Protein AF-A0A2V8ZT39-F1 (afdb_monomer_lite)

Foldseek 3Di:
DDPPDDPDDPVVVVVVLVVVLVCLVVDDLVVLLVCLVVCVVPDDLVSCQVSLVCQQVVLPADDPDPSNQVSLVSNCVVPVPVSQVVQVVQLLDLDRRRFLNSLLSAAAEADDSCAVSLVVLLPDVVCVVDLRSLLNSLSCLLRYHHPVCLVSLVVSLCVQLVDPDASLLSNLSSLNSCVVNVPVCSLVSLLCLLAVDQALRNLSNLVNNVVRPDDPVCQVSLLVSCPHPRLSSVLSSLQSCLEDNAQVSLVSLVVSLVVLLVVCVVPLVLLAPDPQDPPRDPDVSNSSNSSLLSSLLSNPRGPHYHDDPVVLVVQLVSDSYPSSNCSSVVVDHDHD

pLDDT: mean 87.96, std 11.86, range [36.34, 98.38]

Secondary structure (DSSP, 8-state):
----PPPPPHHHHHHHHHHHHHTGGGS-HHHHHHHHHHHTTTS-HHHHHHHHHHHHHHS-S---SHHHHHHHHHHHHH-HHHHHHHHHHHHTSTT----HHHHTTSPP---GGGHHHHHHHHH-HHHHH-HHHHHHHHHHHHHH--GGGHHHHHHHHHHHHTSSS--HHHHHHHHHHHHHTT-TTHHHHHHHHHHT--STHHHHHHHHHHHHH--GGGHHHHHHHTT-S-HHHHHHHHHHHHHH--GGGTHHHHHHHHHHHHHHGGGHHHHHT-----S----HHHHHHHHHHHHHHHHHS-SS----HHHHHHHHHH-SSHHHHHHHTTS-----

Structure (mmCIF, N/CA/C/O backbone):
data_AF-A0A2V8ZT39-F1
#
_entry.id   AF-A0A2V8ZT39-F1
#
loop_
_atom_site.group_PDB
_atom_site.id
_atom_site.type_symbol
_atom_site.label_atom_id
_atom_site.label_alt_id
_atom_site.label_comp_id
_atom_site.label_asym_id
_atom_site.label_entity_id
_atom_site.label_seq_id
_atom_site.pdbx_PDB_ins_code
_atom_site.Cartn_x
_atom_site.Cartn_y
_atom_site.Cartn_z
_atom_site.occupancy
_atom_site.B_iso_or_equiv
_atom_site.auth_seq_id
_atom_site.auth_comp_id
_atom_site.auth_asym_id
_atom_site.auth_atom_id
_atom_site.pdbx_PDB_model_num
ATOM 1 N N . MET A 1 1 ? 9.594 -45.682 26.780 1.00 36.34 1 MET A N 1
ATOM 2 C CA . MET A 1 1 ? 8.335 -45.506 27.533 1.00 36.34 1 MET A CA 1
ATOM 3 C C . MET A 1 1 ? 7.627 -44.279 26.985 1.00 36.34 1 MET A C 1
ATOM 5 O O . MET A 1 1 ? 8.158 -43.186 27.101 1.00 36.34 1 MET A O 1
ATOM 9 N N . SER A 1 2 ? 6.501 -44.470 26.296 1.00 37.72 2 SER A N 1
ATOM 10 C CA . SER A 1 2 ? 5.670 -43.375 25.785 1.00 37.72 2 SER A CA 1
ATOM 11 C C . SER A 1 2 ? 4.687 -42.994 26.889 1.00 37.72 2 SER A C 1
ATOM 13 O O . SER A 1 2 ? 3.802 -43.783 27.224 1.00 37.72 2 SER A O 1
ATOM 15 N N . TYR A 1 3 ? 4.877 -41.829 27.508 1.00 36.84 3 TYR A N 1
ATOM 16 C CA . TYR A 1 3 ? 3.891 -41.275 28.428 1.00 36.84 3 TYR A CA 1
ATOM 17 C C . TYR A 1 3 ? 2.679 -40.834 27.603 1.00 36.84 3 TYR A C 1
ATOM 19 O O . TYR A 1 3 ? 2.649 -39.732 27.065 1.00 36.84 3 TYR A O 1
ATOM 27 N N . ARG A 1 4 ? 1.674 -41.710 27.478 1.00 42.22 4 ARG A N 1
ATOM 28 C CA . ARG A 1 4 ? 0.331 -41.287 27.072 1.00 42.22 4 ARG A CA 1
ATOM 29 C C . ARG A 1 4 ? -0.255 -40.485 28.226 1.00 42.22 4 ARG A C 1
ATOM 31 O O . ARG A 1 4 ? -0.759 -41.060 29.190 1.00 42.22 4 ARG A O 1
ATOM 38 N N . THR A 1 5 ? -0.169 -39.165 28.141 1.00 49.69 5 THR A N 1
ATOM 39 C CA . THR A 1 5 ? -0.989 -38.277 28.960 1.00 49.69 5 THR A CA 1
ATOM 40 C C . THR A 1 5 ? -2.452 -38.606 28.670 1.00 49.69 5 THR A C 1
ATOM 42 O O . THR A 1 5 ? -2.909 -38.534 27.529 1.00 49.69 5 THR A O 1
ATOM 45 N N . LYS A 1 6 ? -3.189 -39.060 29.692 1.00 58.56 6 LYS A N 1
ATOM 46 C CA . LYS A 1 6 ? -4.645 -39.190 29.581 1.00 58.56 6 LYS A CA 1
ATOM 47 C C . LYS A 1 6 ? -5.208 -37.801 29.255 1.00 58.56 6 LYS A C 1
ATOM 49 O O . LYS A 1 6 ? -4.797 -36.846 29.917 1.00 58.56 6 LYS A O 1
ATOM 54 N N . PRO A 1 7 ? -6.118 -37.669 28.275 1.00 62.72 7 PRO A N 1
ATOM 55 C CA . PRO A 1 7 ? -6.803 -36.406 28.055 1.00 62.72 7 PRO A CA 1
ATOM 56 C C . PRO A 1 7 ? -7.529 -36.015 29.347 1.00 62.72 7 PRO A C 1
ATOM 58 O O . PRO A 1 7 ? -8.202 -36.845 29.963 1.00 62.72 7 PRO A O 1
ATOM 61 N N . LEU A 1 8 ? -7.317 -34.774 29.786 1.00 71.94 8 LEU A N 1
ATOM 62 C CA . LEU A 1 8 ? -7.993 -34.204 30.948 1.00 71.94 8 LEU A CA 1
ATOM 63 C C . LEU A 1 8 ? -9.508 -34.240 30.719 1.00 71.94 8 LEU A C 1
ATOM 65 O O . LEU A 1 8 ? -9.966 -34.080 29.584 1.00 71.94 8 LEU A O 1
ATOM 69 N N . SER A 1 9 ? -10.286 -34.449 31.783 1.00 78.19 9 SER A N 1
ATOM 70 C CA . SER A 1 9 ? -11.740 -34.353 31.661 1.00 78.19 9 SER A CA 1
ATOM 71 C C . SER A 1 9 ? -12.134 -32.925 31.246 1.00 78.19 9 SER A C 1
ATOM 73 O O . SER A 1 9 ? -11.443 -31.969 31.620 1.00 78.19 9 SER A O 1
ATOM 75 N N . PRO A 1 10 ? -13.227 -32.754 30.478 1.00 74.62 10 PRO A N 1
ATOM 76 C CA . PRO A 1 10 ? -13.692 -31.436 30.045 1.00 74.62 10 PRO A CA 1
ATOM 77 C C . PRO A 1 10 ? -13.867 -30.441 31.200 1.00 74.62 10 PRO A C 1
ATOM 79 O O . PRO A 1 10 ? -13.503 -29.276 31.056 1.00 74.62 10 PRO A O 1
ATOM 82 N N . ASP A 1 11 ? -14.333 -30.917 32.357 1.00 75.31 11 ASP A N 1
ATOM 83 C CA . ASP A 1 11 ? -14.558 -30.093 33.549 1.00 75.31 11 ASP A CA 1
ATOM 84 C C . ASP A 1 11 ? -13.244 -29.556 34.132 1.00 75.31 11 ASP A C 1
ATOM 86 O O . ASP A 1 11 ? -13.127 -28.359 34.385 1.00 75.31 11 ASP A O 1
ATOM 90 N N . ILE A 1 12 ? -12.212 -30.405 34.241 1.00 74.38 12 ILE A N 1
ATOM 91 C CA . ILE A 1 12 ? -10.881 -29.997 34.721 1.00 74.38 12 ILE A CA 1
ATOM 92 C C . ILE A 1 12 ? -10.230 -29.026 33.729 1.00 74.38 12 ILE A C 1
ATOM 94 O O . ILE A 1 12 ? -9.603 -28.048 34.128 1.00 74.38 12 ILE A O 1
ATOM 98 N N . LEU A 1 13 ? -10.392 -29.260 32.423 1.00 70.38 13 LEU A N 1
ATOM 99 C CA . LEU A 1 13 ? -9.927 -28.331 31.389 1.00 70.38 13 LEU A CA 1
ATOM 100 C C . LEU A 1 13 ? -10.618 -26.968 31.489 1.00 70.38 13 LEU A C 1
ATOM 102 O O . LEU A 1 13 ? -9.965 -25.940 31.319 1.00 70.38 13 LEU A O 1
ATOM 106 N N . SER A 1 14 ? -11.922 -26.953 31.761 1.00 72.19 14 SER A N 1
ATOM 107 C CA . SER A 1 14 ? -12.692 -25.722 31.936 1.00 72.19 14 SER A CA 1
ATOM 108 C C . SER A 1 14 ? -12.261 -24.958 33.192 1.00 72.19 14 SER A C 1
ATOM 110 O O . SER A 1 14 ? -12.054 -23.748 33.133 1.00 72.19 14 SER A O 1
ATOM 112 N N . GLU A 1 15 ? -12.057 -25.659 34.306 1.00 74.12 15 GLU A N 1
ATOM 113 C CA . GLU A 1 15 ? -11.595 -25.072 35.566 1.00 74.12 15 GLU A CA 1
ATOM 114 C C . GLU A 1 15 ? -10.172 -24.507 35.447 1.00 74.12 15 GLU A C 1
ATOM 116 O O . GLU A 1 15 ? -9.915 -23.366 35.830 1.00 74.12 15 GLU A O 1
ATOM 121 N N . LEU A 1 16 ? -9.250 -25.253 34.827 1.00 71.38 16 LEU A N 1
ATOM 122 C CA . LEU A 1 16 ? -7.888 -24.778 34.566 1.00 71.38 16 LEU A CA 1
ATOM 123 C C . LEU A 1 16 ? -7.879 -23.543 33.660 1.00 71.38 16 LEU A C 1
ATOM 125 O O . LEU A 1 16 ? -7.136 -22.603 33.930 1.00 71.38 16 LEU A O 1
ATOM 129 N N . ARG A 1 17 ? -8.720 -23.507 32.617 1.00 71.25 17 ARG A N 1
ATOM 130 C CA . ARG A 1 17 ? -8.878 -22.318 31.764 1.00 71.25 17 ARG A CA 1
ATOM 131 C C . ARG A 1 17 ? -9.339 -21.112 32.576 1.00 71.25 17 ARG A C 1
ATOM 133 O O . ARG A 1 17 ? -8.760 -20.042 32.433 1.00 71.25 17 ARG A O 1
ATOM 140 N N . PHE A 1 18 ? -10.327 -21.289 33.449 1.00 73.12 18 PHE A N 1
ATOM 141 C CA . PHE A 1 18 ? -10.827 -20.209 34.299 1.00 73.12 18 PHE A CA 1
ATOM 142 C C . PHE A 1 18 ? -9.759 -19.707 35.281 1.00 73.12 18 PHE A C 1
ATOM 144 O O . PHE A 1 18 ? -9.563 -18.503 35.408 1.00 73.12 18 PHE A O 1
ATOM 151 N N . ASN A 1 19 ? -9.006 -20.616 35.904 1.00 71.25 19 ASN A N 1
ATOM 152 C CA . ASN A 1 19 ? -7.923 -20.266 36.827 1.00 71.25 19 ASN A CA 1
ATOM 153 C C . ASN A 1 19 ? -6.774 -19.521 36.129 1.00 71.25 19 ASN A C 1
ATOM 155 O O . ASN A 1 19 ? -6.229 -18.570 36.686 1.00 71.25 19 ASN A O 1
ATOM 159 N N . VAL A 1 20 ? -6.432 -19.909 34.896 1.00 71.81 20 VAL A N 1
ATOM 160 C CA . VAL A 1 20 ? -5.426 -19.206 34.083 1.00 71.81 20 VAL A CA 1
ATOM 161 C C . VAL A 1 20 ? -5.908 -17.803 33.701 1.00 71.81 20 VAL A C 1
ATOM 163 O O . VAL A 1 20 ? -5.150 -16.848 33.844 1.00 71.81 20 VAL A O 1
ATOM 166 N N . LEU A 1 21 ? -7.170 -17.657 33.284 1.00 71.94 21 LEU A N 1
ATOM 167 C CA . LEU A 1 21 ? -7.764 -16.348 32.981 1.00 71.94 21 LEU A CA 1
ATOM 168 C C . LEU A 1 21 ? -7.860 -15.457 34.231 1.00 71.94 21 LEU A C 1
ATOM 170 O O . LEU A 1 21 ? -7.653 -14.252 34.144 1.00 71.94 21 LEU A O 1
ATOM 174 N N . ALA A 1 22 ? -8.119 -16.034 35.407 1.00 72.81 22 ALA A N 1
ATOM 175 C CA . ALA A 1 22 ? -8.182 -15.297 36.669 1.00 72.81 22 ALA A CA 1
ATOM 176 C C . ALA A 1 22 ? -6.811 -14.774 37.138 1.00 72.81 22 ALA A C 1
ATOM 178 O O . ALA A 1 22 ? -6.743 -13.750 37.820 1.00 72.81 22 ALA A O 1
ATOM 179 N N . ALA A 1 23 ? -5.717 -15.445 36.764 1.00 76.19 23 ALA A N 1
ATOM 180 C CA . ALA A 1 23 ? -4.353 -15.019 37.079 1.00 76.19 23 ALA A CA 1
ATOM 181 C C . ALA A 1 23 ? -3.809 -13.949 36.112 1.00 76.19 23 ALA A C 1
ATOM 183 O O . ALA A 1 23 ? -2.754 -13.369 36.359 1.00 76.19 23 ALA A O 1
ATOM 184 N N . GLU A 1 24 ? -4.524 -13.663 35.023 1.00 74.88 24 GLU A N 1
ATOM 185 C CA . GLU A 1 24 ? -4.051 -12.816 33.928 1.00 74.88 24 GLU A CA 1
ATOM 186 C C . GLU A 1 24 ? -3.761 -11.369 34.351 1.00 74.88 24 GLU A C 1
ATOM 188 O O . GLU A 1 24 ? -2.740 -10.808 33.961 1.00 74.88 24 GLU A O 1
ATOM 193 N N . ASN A 1 25 ? -4.570 -10.809 35.253 1.00 71.88 25 ASN A N 1
ATOM 194 C CA . ASN A 1 25 ? -4.371 -9.460 35.797 1.00 71.88 25 ASN A CA 1
ATOM 195 C C . ASN A 1 25 ? -3.071 -9.301 36.614 1.00 71.88 25 ASN A C 1
ATOM 197 O O . ASN A 1 25 ? -2.713 -8.186 36.986 1.00 71.88 25 ASN A O 1
ATOM 201 N N . GLN A 1 26 ? -2.378 -10.400 36.934 1.00 80.12 26 GLN A N 1
ATOM 202 C CA . GLN A 1 26 ? -1.084 -10.383 37.627 1.00 80.12 26 GLN A CA 1
ATOM 203 C C . GLN A 1 26 ? 0.104 -10.320 36.652 1.00 80.12 26 GLN A C 1
ATOM 205 O O . GLN A 1 26 ? 1.246 -10.161 37.084 1.00 80.12 26 GLN A O 1
ATOM 210 N N . LEU A 1 27 ? -0.149 -10.467 35.349 1.00 82.62 27 LEU A N 1
ATOM 211 C CA . LEU A 1 27 ? 0.863 -10.474 34.299 1.00 82.62 27 LEU A CA 1
ATOM 212 C C . LEU A 1 27 ? 1.133 -9.056 33.771 1.00 82.62 27 LEU A C 1
ATOM 214 O O . LEU A 1 27 ? 0.262 -8.186 33.770 1.00 82.62 27 LEU A O 1
ATOM 218 N N . THR A 1 28 ? 2.345 -8.824 33.263 1.00 84.50 28 THR A N 1
ATOM 219 C CA . THR A 1 28 ? 2.669 -7.579 32.545 1.00 84.50 28 THR A CA 1
ATOM 220 C C . THR A 1 28 ? 1.953 -7.520 31.193 1.00 84.50 28 THR A C 1
ATOM 222 O O . THR A 1 28 ? 1.592 -8.555 30.642 1.00 84.50 28 THR A O 1
ATOM 225 N N . HIS A 1 29 ? 1.794 -6.329 30.600 1.00 84.00 29 HIS A N 1
ATOM 226 C CA . HIS A 1 29 ? 1.145 -6.165 29.282 1.00 84.00 29 HIS A CA 1
ATOM 227 C C . HIS A 1 29 ? 1.729 -7.103 28.206 1.00 84.00 29 HIS A C 1
ATOM 229 O O . HIS A 1 29 ? 0.985 -7.846 27.570 1.00 84.00 29 HIS A O 1
ATOM 235 N N . ALA A 1 30 ? 3.059 -7.182 28.099 1.00 83.12 30 ALA A N 1
ATOM 236 C CA . ALA A 1 30 ? 3.730 -8.087 27.164 1.00 83.12 30 ALA A CA 1
ATOM 237 C C . ALA A 1 30 ? 3.453 -9.576 27.460 1.00 83.12 30 ALA A C 1
ATOM 239 O O . ALA A 1 30 ? 3.254 -10.370 26.543 1.00 83.12 30 ALA A O 1
ATOM 240 N N . GLN A 1 31 ? 3.404 -9.972 28.737 1.00 85.94 31 GLN A N 1
ATOM 241 C CA . GLN A 1 31 ? 3.091 -11.352 29.132 1.00 85.94 31 GLN A CA 1
ATOM 242 C C . GLN A 1 31 ? 1.631 -11.714 28.848 1.00 85.94 31 GLN A C 1
ATOM 244 O O . GLN A 1 31 ? 1.358 -12.818 28.379 1.00 85.94 31 GLN A O 1
ATOM 249 N N . ARG A 1 32 ? 0.707 -10.781 29.094 1.00 87.81 32 ARG A N 1
ATOM 250 C CA . ARG A 1 32 ? -0.718 -10.901 28.763 1.00 87.81 32 ARG A CA 1
ATOM 251 C C . ARG A 1 32 ? -0.909 -11.063 27.250 1.00 87.81 32 ARG A C 1
ATOM 253 O O . ARG A 1 32 ? -1.595 -11.987 26.818 1.00 87.81 32 ARG A O 1
ATOM 260 N N . LEU A 1 33 ? -0.236 -10.244 26.434 1.00 87.44 33 LEU A N 1
ATOM 261 C CA . LEU A 1 33 ? -0.272 -10.359 24.971 1.00 87.44 33 LEU A CA 1
ATOM 262 C C . LEU A 1 33 ? 0.293 -11.701 24.488 1.00 87.44 33 LEU A C 1
ATOM 264 O O . LEU A 1 33 ? -0.361 -12.401 23.717 1.00 87.44 33 LEU A O 1
ATOM 268 N N . GLN A 1 34 ? 1.463 -12.105 24.991 1.00 86.75 34 GLN A N 1
ATOM 269 C CA . GLN A 1 34 ? 2.059 -13.400 24.660 1.00 86.75 34 GLN A CA 1
ATOM 270 C C . GLN A 1 34 ? 1.130 -14.562 25.041 1.00 86.75 34 GLN A C 1
ATOM 272 O O . GLN A 1 34 ? 0.971 -15.509 24.269 1.00 86.75 34 GLN A O 1
ATOM 277 N N . PHE A 1 35 ? 0.491 -14.487 26.214 1.00 88.56 35 PHE A N 1
ATOM 278 C CA . PHE A 1 35 ? -0.508 -15.461 26.641 1.00 88.56 35 PHE A CA 1
ATOM 279 C C . PHE A 1 35 ? -1.658 -15.550 25.638 1.00 88.56 35 PHE A C 1
ATOM 281 O O . PHE A 1 35 ? -1.961 -16.650 25.185 1.00 88.56 35 PHE A O 1
ATOM 288 N N . VAL A 1 36 ? -2.257 -14.421 25.245 1.00 89.56 36 VAL A N 1
ATOM 289 C CA . VAL A 1 36 ? -3.363 -14.397 24.277 1.00 89.56 36 VAL A CA 1
ATOM 290 C C . VAL A 1 36 ? -2.950 -15.006 22.939 1.00 89.56 36 VAL A C 1
ATOM 292 O O . VAL A 1 36 ? -3.671 -15.863 22.429 1.00 89.56 36 VAL A O 1
ATOM 295 N N . VAL A 1 37 ? -1.797 -14.610 22.387 1.00 88.38 37 VAL A N 1
ATOM 296 C CA . VAL A 1 37 ? -1.299 -15.110 21.092 1.00 88.38 37 VAL A CA 1
ATOM 297 C C . VAL A 1 37 ? -1.152 -16.634 21.111 1.00 88.38 37 VAL A C 1
ATOM 299 O O . VAL A 1 37 ? -1.574 -17.311 20.173 1.00 88.38 37 VAL A O 1
ATOM 302 N N . MET A 1 38 ? -0.613 -17.196 22.196 1.00 87.25 38 MET A N 1
ATOM 303 C CA . MET A 1 38 ? -0.480 -18.649 22.345 1.00 87.25 38 MET A CA 1
ATOM 304 C C . MET A 1 38 ? -1.830 -19.331 22.617 1.00 87.25 38 MET A C 1
ATOM 306 O O . MET A 1 38 ? -2.145 -20.362 22.020 1.00 87.25 38 MET A O 1
ATOM 310 N N . ALA A 1 39 ?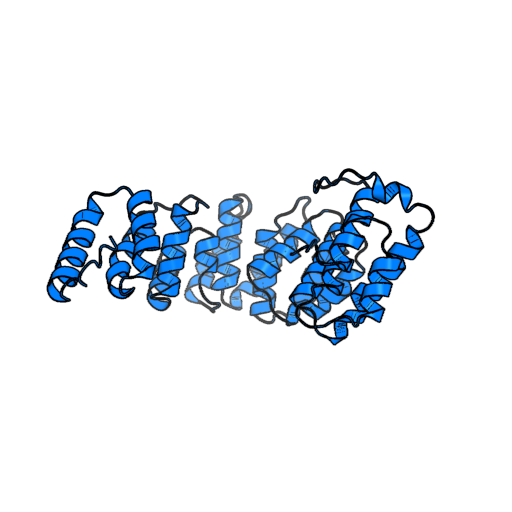 -2.649 -18.765 23.504 1.00 88.00 39 ALA A N 1
ATOM 311 C CA . ALA A 1 39 ? -3.922 -19.343 23.923 1.00 88.00 39 ALA A CA 1
ATOM 312 C C . ALA A 1 39 ? -4.939 -19.399 22.777 1.00 88.00 39 ALA A C 1
ATOM 314 O O . ALA A 1 39 ? -5.719 -20.350 22.711 1.00 88.00 39 ALA A O 1
ATOM 315 N N . ARG A 1 40 ? -4.895 -18.447 21.836 1.00 88.56 40 ARG A N 1
ATOM 316 C CA . ARG A 1 40 ? -5.777 -18.405 20.656 1.00 88.56 40 ARG A CA 1
ATOM 317 C C . ARG A 1 40 ? -5.732 -19.684 19.817 1.00 88.56 40 ARG A C 1
ATOM 319 O O . ARG A 1 40 ? -6.735 -20.059 19.229 1.00 88.56 40 ARG A O 1
ATOM 326 N N . GLN A 1 41 ? -4.610 -20.406 19.818 1.00 87.06 41 GLN A N 1
ATOM 327 C CA . GLN A 1 41 ? -4.474 -21.669 19.080 1.00 87.06 41 GLN A CA 1
ATOM 328 C C . GLN A 1 41 ? -5.305 -22.821 19.672 1.00 87.06 41 GLN A C 1
ATOM 330 O O . GLN A 1 41 ? -5.535 -23.825 19.002 1.00 87.06 41 GLN A O 1
ATOM 335 N N . THR A 1 42 ? -5.717 -22.725 20.941 1.00 85.00 42 THR A N 1
ATOM 336 C CA . THR A 1 42 ? -6.306 -23.854 21.691 1.00 85.00 42 THR A CA 1
ATOM 337 C C . THR A 1 42 ? -7.528 -23.488 22.538 1.00 85.00 42 THR A C 1
ATOM 339 O O . THR A 1 42 ? -8.195 -24.375 23.088 1.00 85.00 42 THR A O 1
ATOM 342 N N . MET A 1 43 ? -7.841 -22.197 22.665 1.00 84.75 43 MET A N 1
ATOM 343 C CA . MET A 1 43 ? -8.970 -21.680 23.431 1.00 84.75 43 MET A CA 1
ATOM 344 C C . MET A 1 43 ? -9.999 -21.001 22.520 1.00 84.75 43 MET A C 1
ATOM 346 O O . MET A 1 43 ? -9.621 -20.359 21.542 1.00 84.75 43 MET A O 1
ATOM 350 N N . PRO A 1 44 ? -11.303 -21.081 22.852 1.00 88.06 44 PRO A N 1
ATOM 351 C CA . PRO A 1 44 ? -12.326 -20.305 22.160 1.00 88.06 44 PRO A CA 1
ATOM 352 C C . PRO A 1 44 ? -12.020 -18.804 22.211 1.00 88.06 44 PRO A C 1
ATOM 354 O O . PRO A 1 44 ? -11.855 -18.242 23.295 1.00 88.06 44 PRO A O 1
ATOM 357 N N . HIS A 1 45 ? -12.015 -18.141 21.053 1.00 89.62 45 HIS A N 1
ATOM 358 C CA . HIS A 1 45 ? -11.652 -16.723 20.938 1.00 89.62 45 HIS A CA 1
ATOM 359 C C . HIS A 1 45 ? -12.543 -15.814 21.802 1.00 89.62 45 HIS A C 1
ATOM 361 O O . HIS A 1 45 ? -12.068 -14.856 22.405 1.00 89.62 45 HIS A O 1
ATOM 367 N N . GLN A 1 46 ? -13.823 -16.171 21.965 1.00 88.38 46 GLN A N 1
ATOM 368 C CA . GLN A 1 46 ? -14.772 -15.437 22.811 1.00 88.38 46 GLN A CA 1
ATOM 369 C C . GLN A 1 46 ? -14.326 -15.315 24.277 1.00 88.38 46 GLN A C 1
ATOM 371 O O . GLN A 1 46 ? -14.637 -14.315 24.918 1.00 88.38 46 GLN A O 1
ATOM 376 N N . LEU A 1 47 ? -13.580 -16.296 24.801 1.00 87.94 47 LEU A N 1
ATOM 377 C CA . LEU A 1 47 ? -13.049 -16.245 26.168 1.00 87.94 47 LEU A CA 1
ATOM 378 C C . LEU A 1 47 ? -11.850 -15.298 26.293 1.00 87.94 47 LEU A C 1
ATOM 380 O O . LEU A 1 47 ? -11.587 -14.786 27.377 1.00 87.94 47 LEU A O 1
ATOM 384 N N . LEU A 1 48 ? -11.134 -15.056 25.193 1.00 90.94 48 LEU A N 1
ATOM 385 C CA . LEU A 1 48 ? -9.956 -14.188 25.145 1.00 90.94 48 LEU A CA 1
ATOM 386 C C . LEU A 1 48 ? -10.320 -12.732 24.823 1.00 90.94 48 LEU A C 1
ATOM 388 O O . LEU A 1 48 ? -9.568 -11.824 25.170 1.00 90.94 48 LEU A O 1
ATOM 392 N N . LEU A 1 49 ? -11.486 -12.490 24.213 1.00 91.38 49 LEU A N 1
ATOM 393 C CA . LEU A 1 49 ? -11.953 -11.155 23.825 1.00 91.38 49 LEU A CA 1
ATOM 394 C C . LEU A 1 49 ? -11.895 -10.097 24.946 1.00 91.38 49 LEU A C 1
ATOM 396 O O . LEU A 1 49 ? -11.451 -8.985 24.660 1.00 91.38 49 LEU A O 1
ATOM 400 N N . PRO A 1 50 ? -12.309 -10.368 26.201 1.00 90.75 50 PRO A N 1
ATOM 401 C CA . PRO A 1 50 ? -12.215 -9.372 27.270 1.00 90.75 50 PRO A CA 1
ATOM 402 C C . PRO A 1 50 ? -10.771 -8.936 27.552 1.00 90.75 50 PRO A C 1
ATOM 404 O O . PRO A 1 50 ? -10.511 -7.747 27.726 1.00 90.75 50 PRO A O 1
ATOM 407 N N . ILE A 1 51 ? -9.832 -9.886 27.525 1.00 90.06 51 ILE A N 1
ATOM 408 C CA . ILE A 1 51 ? -8.403 -9.619 27.709 1.00 90.06 51 ILE A CA 1
ATOM 409 C C . ILE A 1 51 ? -7.861 -8.808 26.534 1.00 90.06 51 ILE A C 1
ATOM 411 O O . ILE A 1 51 ? -7.206 -7.791 26.738 1.00 90.06 51 ILE A O 1
ATOM 415 N N . ILE A 1 52 ? -8.180 -9.217 25.303 1.00 91.50 52 ILE A N 1
ATOM 416 C CA . ILE A 1 52 ? -7.767 -8.516 24.080 1.00 91.50 52 ILE A CA 1
ATOM 417 C C . ILE A 1 52 ? -8.214 -7.046 24.118 1.00 91.50 52 ILE A C 1
ATOM 419 O O . ILE A 1 52 ? -7.418 -6.145 23.854 1.00 91.50 52 ILE A O 1
ATOM 423 N N . ARG A 1 53 ? -9.469 -6.786 24.509 1.00 90.81 53 ARG A N 1
ATOM 424 C CA . ARG A 1 53 ? -10.011 -5.423 24.646 1.00 90.81 53 ARG A CA 1
ATOM 425 C C . ARG A 1 53 ? -9.296 -4.617 25.725 1.00 90.81 53 ARG A C 1
ATOM 427 O O . ARG A 1 53 ? -9.009 -3.442 25.504 1.00 90.81 53 ARG A O 1
ATOM 434 N N . SER A 1 54 ? -9.004 -5.240 26.869 1.00 88.06 54 SER A N 1
ATOM 435 C CA . SER A 1 54 ? -8.207 -4.617 27.933 1.00 88.06 54 SER A CA 1
ATOM 436 C C . SER A 1 54 ? -6.832 -4.236 27.399 1.00 88.06 54 SER A C 1
ATOM 438 O O . SER A 1 54 ? -6.453 -3.082 27.509 1.00 88.06 54 SER A O 1
ATOM 440 N N . LEU A 1 55 ? -6.131 -5.148 26.722 1.00 88.00 55 LEU A N 1
ATOM 441 C CA . LEU A 1 55 ? -4.803 -4.891 26.162 1.00 88.00 55 LEU A CA 1
ATOM 442 C C . LEU A 1 55 ? -4.783 -3.743 25.151 1.00 88.00 55 LEU A C 1
ATOM 444 O O . LEU A 1 55 ? -3.846 -2.947 25.178 1.00 88.00 55 LEU A O 1
ATOM 448 N N . ALA A 1 56 ? -5.813 -3.645 24.307 1.00 86.38 56 ALA A N 1
ATOM 449 C CA . ALA A 1 56 ? -5.986 -2.565 23.333 1.00 86.38 56 ALA A CA 1
ATOM 450 C C . ALA A 1 56 ? -6.331 -1.207 23.979 1.00 86.38 56 ALA A C 1
ATOM 452 O O . ALA A 1 56 ? -6.036 -0.150 23.420 1.00 86.38 56 ALA A O 1
ATOM 453 N N . SER A 1 57 ? -6.962 -1.226 25.155 1.00 79.44 57 SER A N 1
ATOM 454 C CA . SER A 1 57 ? -7.327 -0.018 25.909 1.00 79.44 57 SER A CA 1
ATOM 455 C C . SER A 1 57 ? -6.199 0.442 26.845 1.00 79.44 57 SER A C 1
ATOM 457 O O . SER A 1 57 ? -6.000 1.641 27.026 1.00 79.44 57 SER A O 1
ATOM 459 N N . ASP A 1 58 ? -5.448 -0.510 27.407 1.00 72.00 58 ASP A N 1
ATOM 460 C CA . ASP A 1 58 ? -4.327 -0.312 28.336 1.00 72.00 58 ASP A CA 1
ATOM 461 C C . ASP A 1 58 ? -3.045 0.109 27.613 1.00 72.00 58 ASP A C 1
ATOM 463 O O . ASP A 1 58 ? -2.155 0.708 28.222 1.00 72.00 58 ASP A O 1
ATOM 467 N N . SER A 1 59 ? -2.936 -0.187 26.312 1.00 61.06 59 SER A N 1
ATOM 468 C CA . SER A 1 59 ? -1.895 0.353 25.445 1.00 61.06 59 SER A CA 1
ATOM 469 C C . SER A 1 59 ? -2.118 1.856 25.284 1.00 61.06 59 SER A C 1
ATOM 471 O O . SER A 1 59 ? -2.647 2.315 24.273 1.00 61.06 59 SER A O 1
ATOM 473 N N . GLY A 1 60 ? -1.748 2.626 26.312 1.00 53.41 60 GLY A N 1
ATOM 474 C CA . GLY A 1 60 ? -1.711 4.080 26.293 1.00 53.41 60 GLY A CA 1
ATOM 475 C C . GLY A 1 60 ? -1.037 4.540 25.003 1.00 53.41 60 GLY A C 1
ATOM 476 O O . GLY A 1 60 ? 0.167 4.398 24.812 1.00 53.41 60 GLY A O 1
ATOM 477 N N . THR A 1 61 ? -1.855 5.019 24.078 1.00 51.06 61 THR A N 1
ATOM 478 C CA . THR A 1 61 ? -1.523 5.347 22.693 1.00 51.06 61 THR A CA 1
ATOM 479 C C . THR A 1 61 ? -0.284 6.243 22.576 1.00 51.06 61 THR A C 1
ATOM 481 O O . THR A 1 61 ? -0.345 7.402 22.998 1.00 51.06 61 THR A O 1
ATOM 484 N N . ALA A 1 62 ? 0.797 5.734 21.961 1.00 44.44 62 ALA A N 1
ATOM 485 C CA . ALA A 1 62 ? 1.828 6.534 21.269 1.00 44.44 62 ALA A CA 1
ATOM 486 C C . ALA A 1 62 ? 2.873 5.722 20.463 1.00 44.44 62 ALA A C 1
ATOM 488 O O . ALA A 1 62 ? 3.658 6.329 19.738 1.00 44.44 62 ALA A O 1
ATOM 489 N N . GLY A 1 63 ? 2.924 4.388 20.555 1.00 50.19 63 GLY A N 1
ATOM 490 C CA . GLY A 1 63 ? 3.922 3.587 19.832 1.00 50.19 63 GLY A CA 1
ATOM 491 C C . GLY A 1 63 ? 3.412 3.018 18.507 1.00 50.19 63 GLY A C 1
ATOM 492 O O . GLY A 1 63 ? 2.268 2.585 18.416 1.00 50.19 63 GLY A O 1
ATOM 493 N N . ALA A 1 64 ? 4.273 2.954 17.489 1.00 58.03 64 ALA A N 1
ATOM 494 C CA . ALA A 1 64 ? 4.131 2.027 16.357 1.00 58.03 64 ALA A CA 1
ATOM 495 C C . ALA A 1 64 ? 4.704 0.634 16.697 1.00 58.03 64 ALA A C 1
ATOM 497 O O . ALA A 1 64 ? 5.166 -0.086 15.817 1.00 58.03 64 ALA A O 1
ATOM 498 N N . SER A 1 65 ? 4.747 0.285 17.988 1.00 67.50 65 SER A N 1
ATOM 499 C CA . SER A 1 65 ? 5.265 -0.993 18.460 1.00 67.50 65 SER A CA 1
ATOM 500 C C . SER A 1 65 ? 4.225 -2.094 18.284 1.00 67.50 65 SER A C 1
ATOM 502 O O . SER A 1 65 ? 3.017 -1.850 18.325 1.00 67.50 65 SER A O 1
ATOM 504 N N . PHE A 1 66 ? 4.722 -3.320 18.131 1.00 69.25 66 PHE A N 1
ATOM 505 C CA . PHE A 1 66 ? 3.913 -4.535 18.076 1.00 69.25 66 PHE A CA 1
ATOM 506 C C . PHE A 1 66 ? 2.883 -4.593 19.217 1.00 69.25 66 PHE A C 1
ATOM 508 O O . PHE A 1 66 ? 1.700 -4.801 18.962 1.00 69.25 66 PHE A O 1
ATOM 515 N N . ASP A 1 67 ? 3.308 -4.266 20.441 1.00 70.12 67 ASP A N 1
ATOM 516 C CA . ASP A 1 67 ? 2.469 -4.294 21.647 1.00 70.12 67 ASP A CA 1
ATOM 517 C C . ASP A 1 67 ? 1.240 -3.371 21.577 1.00 70.12 67 ASP A C 1
ATOM 519 O O . ASP A 1 67 ? 0.241 -3.624 22.244 1.00 70.12 67 ASP A O 1
ATOM 523 N N . GLY A 1 68 ? 1.286 -2.304 20.771 1.00 76.81 68 GLY A N 1
ATOM 524 C CA . GLY A 1 68 ? 0.159 -1.384 20.593 1.00 76.81 68 GLY A CA 1
ATOM 525 C C . GLY A 1 68 ? -0.772 -1.735 19.429 1.00 76.81 68 GLY A C 1
ATOM 526 O O . GLY A 1 68 ? -1.918 -1.296 19.421 1.00 76.81 68 GLY A O 1
ATOM 527 N N . ILE A 1 69 ? -0.298 -2.499 18.440 1.00 85.31 69 ILE A N 1
ATOM 528 C CA . ILE A 1 69 ? -1.051 -2.809 17.211 1.00 85.31 69 ILE A CA 1
ATOM 529 C C . ILE A 1 69 ? -1.681 -4.200 17.292 1.00 85.31 69 ILE A C 1
ATOM 531 O O . ILE A 1 69 ? -2.841 -4.372 16.918 1.00 85.31 69 ILE A O 1
ATOM 535 N N . GLU A 1 70 ? -0.943 -5.187 17.802 1.00 90.25 70 GLU A N 1
ATOM 536 C CA . GLU A 1 70 ? -1.382 -6.583 17.816 1.00 90.25 70 GLU A CA 1
ATOM 537 C C . GLU A 1 70 ? -2.700 -6.791 18.584 1.00 90.25 70 GLU A C 1
ATOM 539 O O . GLU A 1 70 ? -3.587 -7.447 18.039 1.00 90.25 70 GLU A O 1
ATOM 544 N N . PRO A 1 71 ? -2.935 -6.186 19.770 1.00 91.38 71 PRO A N 1
ATOM 545 C CA . PRO A 1 71 ? -4.229 -6.316 20.442 1.00 91.38 71 PRO A CA 1
ATOM 546 C C . PRO A 1 71 ? -5.412 -5.848 19.582 1.00 91.38 71 PRO A C 1
ATOM 548 O O . PRO A 1 71 ? -6.452 -6.506 19.554 1.00 91.38 71 PRO A O 1
ATOM 551 N N . TYR A 1 72 ? -5.254 -4.747 18.839 1.00 92.19 72 TYR A N 1
ATOM 552 C CA . TYR A 1 72 ? -6.289 -4.259 17.925 1.00 92.19 72 TYR A CA 1
ATOM 553 C C . TYR A 1 72 ? -6.487 -5.186 16.733 1.00 92.19 72 TYR A C 1
ATOM 555 O O . TYR A 1 72 ? -7.626 -5.418 16.342 1.00 92.19 72 TYR A O 1
ATOM 563 N N . LYS A 1 73 ? -5.409 -5.750 16.181 1.00 92.06 73 LYS A N 1
ATOM 564 C CA . LYS A 1 73 ? -5.501 -6.727 15.094 1.00 92.06 73 LYS A CA 1
ATOM 565 C C . LYS A 1 73 ? -6.321 -7.946 15.523 1.00 92.06 73 LYS A C 1
ATOM 567 O O . LYS A 1 73 ? -7.295 -8.290 14.861 1.00 92.06 73 LYS A O 1
ATOM 572 N N . LEU A 1 74 ? -5.997 -8.524 16.682 1.00 92.69 74 LEU A N 1
ATOM 573 C CA . LEU A 1 74 ? -6.734 -9.658 17.244 1.00 92.69 74 LEU A CA 1
ATOM 574 C C . LEU A 1 74 ? -8.200 -9.295 17.540 1.00 92.69 74 LEU A C 1
ATOM 576 O O . LEU A 1 74 ? -9.102 -10.089 17.276 1.00 92.69 74 LEU A O 1
ATOM 580 N N . TRP A 1 75 ? -8.460 -8.086 18.054 1.00 93.69 75 TRP A N 1
ATOM 581 C CA . TRP A 1 75 ? -9.824 -7.617 18.303 1.00 93.69 75 TRP A CA 1
ATOM 582 C C . TRP A 1 75 ? -10.619 -7.477 17.002 1.00 93.69 75 TRP A C 1
ATOM 584 O O . TRP A 1 75 ? -11.721 -8.011 16.898 1.00 93.69 75 TRP A O 1
ATOM 594 N N . CYS A 1 76 ? -10.079 -6.779 16.007 1.00 92.81 76 CYS A N 1
ATOM 595 C CA . CYS A 1 76 ? -10.748 -6.546 14.733 1.00 92.81 76 CYS A CA 1
ATOM 596 C C . CYS A 1 76 ? -11.023 -7.858 13.975 1.00 92.81 76 CYS A C 1
ATOM 598 O O . CYS A 1 76 ? -12.062 -7.968 13.333 1.00 92.81 76 CYS A O 1
ATOM 600 N N . GLU A 1 77 ? -10.167 -8.876 14.115 1.00 92.62 77 GLU A N 1
ATOM 601 C CA . GLU A 1 77 ? -10.422 -10.223 13.586 1.00 92.62 77 GLU A CA 1
ATOM 602 C C . GLU A 1 77 ? -11.593 -10.938 14.295 1.00 92.62 77 GLU A C 1
ATOM 604 O O . GLU A 1 77 ? -12.428 -11.553 13.636 1.00 92.62 77 GLU A O 1
ATOM 609 N N . ASP A 1 78 ? -11.676 -10.867 15.630 1.00 91.44 78 ASP A N 1
ATOM 610 C CA . ASP A 1 78 ? -12.659 -11.639 16.412 1.00 91.44 78 ASP A CA 1
ATOM 611 C C . ASP A 1 78 ? -14.007 -10.931 16.613 1.00 91.44 78 ASP A C 1
ATOM 613 O O . ASP A 1 78 ? -15.035 -11.572 16.846 1.00 91.44 78 ASP A O 1
ATOM 617 N N . ALA A 1 79 ? -14.008 -9.600 16.602 1.00 92.56 79 ALA A N 1
ATOM 618 C CA . ALA A 1 79 ? -15.184 -8.764 16.819 1.00 92.56 79 ALA A CA 1
ATOM 619 C C . ALA A 1 79 ? -15.055 -7.439 16.036 1.00 92.56 79 ALA A C 1
ATOM 621 O O . ALA A 1 79 ? -14.896 -6.379 16.661 1.00 92.56 79 ALA A O 1
ATOM 622 N N . PRO A 1 80 ? -15.154 -7.486 14.690 1.00 92.00 80 PRO A N 1
ATOM 623 C CA . PRO A 1 80 ? -14.866 -6.357 13.798 1.00 92.00 80 PRO A CA 1
ATOM 624 C C . PRO A 1 80 ? -15.709 -5.122 14.114 1.00 92.00 80 PRO A C 1
ATOM 626 O O . PRO A 1 80 ? -15.179 -4.023 14.254 1.00 92.00 80 PRO A O 1
ATOM 629 N N . GLU A 1 81 ? -17.009 -5.314 14.345 1.00 91.81 81 GLU A N 1
ATOM 630 C CA . GLU A 1 81 ? -17.938 -4.234 14.688 1.00 91.81 81 GLU A CA 1
ATOM 631 C C . GLU A 1 81 ? -17.535 -3.493 15.967 1.00 91.81 81 GLU A C 1
ATOM 633 O O . GLU A 1 81 ? -17.441 -2.267 15.988 1.00 91.81 81 GLU A O 1
ATOM 638 N N . GLY A 1 82 ? -17.221 -4.241 17.030 1.00 91.81 82 GLY A N 1
ATOM 639 C CA . GLY A 1 82 ? -16.804 -3.651 18.302 1.00 91.81 82 GLY A CA 1
ATOM 640 C C . GLY A 1 82 ? -15.456 -2.934 18.205 1.00 91.81 82 GLY A C 1
ATOM 641 O O . GLY A 1 82 ? -15.293 -1.872 18.801 1.00 91.81 82 GLY A O 1
ATOM 642 N N . CYS A 1 83 ? -14.512 -3.494 17.441 1.00 92.50 83 CYS A N 1
ATOM 643 C CA . CYS A 1 83 ? -13.206 -2.883 17.189 1.00 92.50 83 CYS A CA 1
ATOM 644 C C . CYS A 1 83 ? -13.364 -1.556 16.431 1.00 92.50 83 CYS A C 1
ATOM 646 O O . CYS A 1 83 ? -12.869 -0.519 16.874 1.00 92.50 83 CYS A O 1
ATOM 648 N N . ARG A 1 84 ? -14.147 -1.560 15.343 1.00 91.75 84 ARG A N 1
ATOM 649 C CA . ARG A 1 84 ? -14.456 -0.370 14.540 1.00 91.75 84 ARG A CA 1
ATOM 650 C C . ARG A 1 84 ? -15.097 0.730 15.380 1.00 91.75 84 ARG A C 1
ATOM 652 O O . ARG A 1 84 ? -14.649 1.872 15.326 1.00 91.75 84 ARG A O 1
ATOM 659 N N . SER A 1 85 ? -16.112 0.402 16.182 1.00 91.50 85 SER A N 1
ATOM 660 C CA . SER A 1 85 ? -16.755 1.386 17.061 1.00 91.50 85 SER A CA 1
ATOM 661 C C . SER A 1 85 ? -15.775 2.006 18.060 1.00 91.50 85 SER A C 1
ATOM 663 O O . SER A 1 85 ? -15.851 3.207 18.309 1.00 91.50 85 SER A O 1
ATOM 665 N N . ALA A 1 86 ? -14.841 1.222 18.608 1.00 90.69 86 ALA A N 1
ATOM 666 C CA . ALA A 1 86 ? -13.834 1.730 19.538 1.00 90.69 86 ALA A CA 1
ATOM 667 C C . ALA A 1 86 ? -12.842 2.689 18.860 1.00 90.69 86 ALA A C 1
ATOM 669 O O . ALA A 1 86 ? -12.555 3.755 19.405 1.00 90.69 86 ALA A O 1
ATOM 670 N N . ILE A 1 87 ? -12.371 2.348 17.656 1.00 92.19 87 ILE A N 1
ATOM 671 C CA . ILE A 1 87 ? -11.461 3.201 16.877 1.00 92.19 87 ILE A CA 1
ATOM 672 C C . ILE A 1 87 ? -12.155 4.517 16.490 1.00 92.19 87 ILE A C 1
ATOM 674 O O . ILE A 1 87 ? -11.607 5.593 16.724 1.00 92.19 87 ILE A O 1
ATOM 678 N N . LEU A 1 88 ? -13.385 4.455 15.965 1.00 91.62 88 LEU A N 1
ATOM 679 C CA . LEU A 1 88 ? -14.163 5.647 15.605 1.00 91.62 88 LEU A CA 1
ATOM 680 C C . LEU A 1 88 ? -14.421 6.558 16.813 1.00 91.62 88 LEU A C 1
ATOM 682 O O . LEU A 1 88 ? -14.306 7.778 16.696 1.00 91.62 88 LEU A O 1
ATOM 686 N N . ALA A 1 89 ? -14.719 5.979 17.978 1.00 89.62 89 ALA A N 1
ATOM 687 C CA . ALA A 1 89 ? -14.932 6.741 19.205 1.00 89.62 89 ALA A CA 1
ATOM 688 C C . ALA A 1 89 ? -13.672 7.498 19.666 1.00 89.62 89 ALA A C 1
ATOM 690 O O . ALA A 1 89 ? -13.796 8.584 20.237 1.00 89.62 89 ALA A O 1
ATOM 691 N N . ASP A 1 90 ? -12.465 6.968 19.425 1.00 88.62 90 ASP A N 1
ATOM 692 C CA . ASP A 1 90 ? -11.228 7.722 19.672 1.00 88.62 90 ASP A CA 1
ATOM 693 C C . ASP A 1 90 ? -11.013 8.813 18.617 1.00 88.62 90 ASP A C 1
ATOM 695 O O . ASP A 1 90 ? -10.723 9.948 18.987 1.00 88.62 90 ASP A O 1
ATOM 699 N N . ILE A 1 91 ? -11.221 8.509 17.329 1.00 90.00 91 ILE A N 1
ATOM 700 C CA . ILE A 1 91 ? -11.050 9.455 16.206 1.00 90.00 91 ILE A CA 1
ATOM 701 C C . ILE A 1 91 ? -11.926 10.704 16.358 1.00 90.00 91 ILE A C 1
ATOM 703 O O . ILE A 1 91 ? -11.507 11.801 15.995 1.00 90.00 91 ILE A O 1
ATOM 707 N N . GLN A 1 92 ? -13.129 10.561 16.918 1.00 87.06 92 GLN A N 1
ATOM 708 C CA . GLN A 1 92 ? -14.040 11.682 17.172 1.00 87.06 92 GLN A CA 1
ATOM 709 C C . GLN A 1 92 ? -13.506 12.692 18.207 1.00 87.06 92 GLN A C 1
ATOM 711 O O . GLN A 1 92 ? -14.068 13.777 18.360 1.00 87.06 92 GLN A O 1
ATOM 716 N N . ARG A 1 93 ? -12.420 12.377 18.924 1.00 82.81 93 ARG A N 1
ATOM 717 C CA . ARG A 1 93 ? -11.761 13.305 19.850 1.00 82.81 93 ARG A CA 1
ATOM 718 C C . ARG A 1 93 ? -10.876 14.283 19.073 1.00 82.81 93 ARG A C 1
ATOM 720 O O . ARG A 1 93 ? -10.176 13.904 18.139 1.00 82.81 93 ARG A O 1
ATOM 727 N N . SER A 1 94 ? -10.826 15.540 19.518 1.00 68.75 94 SER A N 1
ATOM 728 C CA . SER A 1 94 ? -10.078 16.619 18.842 1.00 68.75 94 SER A CA 1
ATOM 729 C C . SER A 1 94 ? -8.585 16.322 18.631 1.00 68.75 94 SER A C 1
ATOM 731 O O . SER A 1 94 ? -8.000 16.785 17.654 1.00 68.75 94 SER A O 1
ATOM 733 N N . GLN A 1 95 ? -7.974 15.527 19.515 1.00 73.81 95 GLN A N 1
ATOM 734 C CA . GLN A 1 95 ? -6.586 15.065 19.426 1.00 73.81 95 GLN A CA 1
ATOM 735 C C . GLN A 1 95 ? -6.501 13.550 19.621 1.00 73.81 95 GLN A C 1
ATOM 737 O O . GLN A 1 95 ? -5.908 13.064 20.589 1.00 73.81 95 GLN A O 1
ATOM 742 N N . PHE A 1 96 ? -7.133 12.800 18.720 1.00 85.25 96 PHE A N 1
ATOM 743 C CA . PHE A 1 96 ? -7.029 11.346 18.729 1.00 85.25 96 PHE A CA 1
ATOM 744 C C . PHE A 1 96 ? -5.569 10.899 18.580 1.00 85.25 96 PHE A C 1
ATOM 746 O O . PHE A 1 96 ? -4.767 11.508 17.864 1.00 85.25 96 PHE A O 1
ATOM 753 N N . ARG A 1 97 ? -5.213 9.832 19.296 1.00 83.81 97 ARG A N 1
ATOM 754 C CA . ARG A 1 97 ? -3.839 9.304 19.350 1.00 83.81 97 ARG A CA 1
ATOM 755 C C . ARG A 1 97 ? -3.728 7.899 18.784 1.00 83.81 97 ARG A C 1
ATOM 757 O O . ARG A 1 97 ? -2.617 7.365 18.725 1.00 83.81 97 ARG A O 1
ATOM 764 N N . THR A 1 98 ? -4.853 7.316 18.369 1.00 87.19 98 THR A N 1
ATOM 765 C CA . THR A 1 98 ? -4.878 6.012 17.711 1.00 87.19 98 THR A CA 1
ATOM 766 C C . THR A 1 98 ? -3.852 5.971 16.578 1.00 87.19 98 THR A C 1
ATOM 768 O O . THR A 1 98 ? -3.740 6.889 15.764 1.00 87.19 98 THR A O 1
ATOM 771 N N . ASN A 1 99 ? -3.035 4.919 16.578 1.00 87.69 99 ASN A N 1
ATOM 772 C CA . ASN A 1 99 ? -1.964 4.740 15.609 1.00 87.69 99 ASN A CA 1
ATOM 773 C C . ASN A 1 99 ? -2.539 4.556 14.194 1.00 87.69 99 ASN A C 1
ATOM 775 O O . ASN A 1 99 ? -3.563 3.893 14.034 1.00 87.69 99 ASN A O 1
ATOM 779 N N . LYS A 1 100 ? -1.849 5.063 13.162 1.00 91.00 100 LYS A N 1
ATOM 780 C CA . LYS A 1 100 ? -2.262 4.883 11.761 1.00 91.00 100 LYS A CA 1
ATOM 781 C C . LYS A 1 100 ? -2.500 3.411 11.404 1.00 91.00 100 LYS A C 1
ATOM 783 O O . LYS A 1 100 ? -3.510 3.092 10.799 1.00 91.00 100 LYS A O 1
ATOM 788 N N . ASN A 1 101 ? -1.639 2.501 11.860 1.00 90.75 101 ASN A N 1
ATOM 789 C CA . ASN A 1 101 ? -1.741 1.076 11.545 1.00 90.75 101 ASN A CA 1
ATOM 790 C C . ASN A 1 101 ? -2.958 0.425 12.212 1.00 90.75 101 ASN A C 1
ATOM 792 O O . ASN A 1 101 ? -3.468 -0.557 11.693 1.00 90.75 101 ASN A O 1
ATOM 796 N N . VAL A 1 102 ? -3.433 0.981 13.332 1.00 92.25 102 VAL A N 1
ATOM 797 C CA . VAL A 1 102 ? -4.694 0.568 13.964 1.00 92.25 102 VAL A CA 1
ATOM 798 C C . VAL A 1 102 ? -5.883 1.127 13.184 1.00 92.25 102 VAL A C 1
ATOM 800 O O . VAL A 1 102 ? -6.821 0.395 12.902 1.00 92.25 102 VAL A O 1
ATOM 803 N N . ILE A 1 103 ? -5.827 2.397 12.772 1.00 93.94 103 ILE A N 1
ATOM 804 C CA . ILE A 1 103 ? -6.864 3.031 11.939 1.00 93.94 103 ILE A CA 1
ATOM 805 C C . ILE A 1 103 ? -7.056 2.249 10.636 1.00 93.94 103 ILE A C 1
ATOM 807 O O . ILE A 1 103 ? -8.187 1.990 10.237 1.00 93.94 103 ILE A O 1
ATOM 811 N N . LEU A 1 104 ? -5.958 1.809 10.016 1.00 93.62 104 LEU A N 1
ATOM 812 C CA . LEU A 1 104 ? -5.961 1.029 8.780 1.00 93.62 104 LEU A CA 1
ATOM 813 C C . LEU A 1 104 ? -6.592 -0.368 8.909 1.00 93.62 104 LEU A C 1
ATOM 815 O O . LEU A 1 104 ? -6.881 -0.958 7.869 1.00 93.62 104 LEU A O 1
ATOM 819 N N . LEU A 1 105 ? -6.844 -0.876 10.124 1.00 92.25 105 LEU A N 1
ATOM 820 C CA . LEU A 1 105 ? -7.607 -2.115 10.343 1.00 92.25 105 LEU A CA 1
ATOM 821 C C . LEU A 1 105 ? -9.108 -1.937 10.095 1.00 92.25 105 LEU A C 1
ATOM 823 O O . LEU A 1 105 ? -9.809 -2.928 9.904 1.00 92.25 105 LEU A O 1
ATOM 827 N N . MET A 1 106 ? -9.616 -0.701 10.133 1.00 92.88 106 MET A N 1
ATOM 828 C CA . MET A 1 106 ? -11.018 -0.445 9.822 1.00 92.88 106 MET A CA 1
ATOM 829 C C . MET A 1 106 ? -11.302 -0.727 8.350 1.00 92.88 106 MET A C 1
ATOM 831 O O . MET A 1 106 ? -10.488 -0.424 7.477 1.00 92.88 106 MET A O 1
ATOM 835 N N . GLU A 1 107 ? -12.496 -1.242 8.078 1.00 91.94 107 GLU A N 1
ATOM 836 C CA . GLU A 1 107 ? -13.037 -1.277 6.724 1.00 91.94 107 GLU A CA 1
ATOM 837 C C . GLU A 1 107 ? -13.287 0.139 6.194 1.00 91.94 107 GLU A C 1
ATOM 839 O O . GLU A 1 107 ? -13.466 1.097 6.950 1.00 91.94 107 GLU A O 1
ATOM 844 N N . GLU A 1 108 ? -13.307 0.259 4.872 1.00 94.75 108 GLU A N 1
ATOM 845 C CA . GLU A 1 108 ? -13.604 1.507 4.183 1.00 94.75 108 GLU A CA 1
ATOM 846 C C . GLU A 1 108 ? -15.081 1.899 4.343 1.00 94.75 108 GLU A C 1
ATOM 848 O O . GLU A 1 108 ? -15.980 1.122 4.028 1.00 94.75 108 GLU A O 1
ATOM 853 N N . GLY A 1 109 ? -15.337 3.128 4.792 1.00 93.62 109 GLY A N 1
ATOM 854 C CA . GLY A 1 109 ? -16.681 3.667 4.990 1.00 93.62 109 GLY A CA 1
ATOM 855 C C . GLY A 1 109 ? -16.739 5.189 4.856 1.00 93.62 109 GLY A C 1
ATOM 856 O O . GLY A 1 109 ? -15.724 5.881 4.922 1.00 93.62 109 GLY A O 1
ATOM 857 N N . GLU A 1 110 ? -17.943 5.723 4.642 1.00 96.12 110 GLU A N 1
ATOM 858 C CA . GLU A 1 110 ? -18.195 7.168 4.669 1.00 96.12 110 GLU A CA 1
ATOM 859 C C . GLU A 1 110 ? -18.868 7.557 5.993 1.00 96.12 110 GLU A C 1
ATOM 861 O O . GLU A 1 110 ? -20.015 7.191 6.243 1.00 96.12 110 GLU A O 1
ATOM 866 N N . HIS A 1 111 ? -18.163 8.336 6.814 1.00 95.12 111 HIS A N 1
ATOM 867 C CA . HIS A 1 111 ? -18.623 8.823 8.115 1.00 95.12 111 HIS A CA 1
ATOM 868 C C . HIS A 1 111 ? -18.789 10.342 8.083 1.00 95.12 111 HIS A C 1
ATOM 870 O O . HIS A 1 111 ? -17.866 11.099 8.388 1.00 95.12 111 HIS A O 1
ATOM 876 N N . THR A 1 112 ? -19.974 10.808 7.684 1.00 95.25 112 THR A N 1
ATOM 877 C CA . THR A 1 112 ? -20.266 12.250 7.540 1.00 95.25 112 THR A CA 1
ATOM 878 C C . THR A 1 112 ? -20.132 13.033 8.849 1.00 95.25 112 THR A C 1
ATOM 880 O O . THR A 1 112 ? -19.829 14.224 8.837 1.00 95.25 112 THR A O 1
ATOM 883 N N . GLU A 1 113 ? -20.288 12.364 9.991 1.00 93.38 113 GLU A N 1
ATOM 884 C CA . GLU A 1 113 ? -20.047 12.914 11.322 1.00 93.38 113 GLU A CA 1
ATOM 885 C C . GLU A 1 113 ? -18.589 13.360 11.536 1.00 93.38 113 GLU A C 1
ATOM 887 O O . GLU A 1 113 ? -18.329 14.212 12.386 1.00 93.38 113 GLU A O 1
ATOM 892 N N . LEU A 1 114 ? -17.643 12.838 10.744 1.00 94.38 114 LEU A N 1
ATOM 893 C CA . LEU A 1 114 ? -16.231 13.218 10.783 1.00 94.38 114 LEU A CA 1
ATOM 894 C C . LEU A 1 114 ? -15.889 14.391 9.853 1.00 94.38 114 LEU A C 1
ATOM 896 O O . LEU A 1 114 ? -14.790 14.932 9.947 1.00 94.38 114 LEU A O 1
ATOM 900 N N . ASP A 1 115 ? -16.798 14.826 8.976 1.00 95.12 115 ASP A N 1
ATOM 901 C CA . ASP A 1 115 ? -16.481 15.833 7.955 1.00 95.12 115 ASP A CA 1
ATOM 902 C C . ASP A 1 115 ? -16.019 17.161 8.566 1.00 95.12 115 ASP A C 1
ATOM 904 O O . ASP A 1 115 ? -15.019 17.736 8.139 1.00 95.12 115 ASP A O 1
ATOM 908 N N . SER A 1 116 ? -16.753 17.667 9.557 1.00 93.00 116 SER A N 1
ATOM 909 C CA . SER A 1 116 ? -16.429 18.926 10.235 1.00 93.00 116 SER A CA 1
ATOM 910 C C . SER A 1 116 ? -15.091 18.865 10.986 1.00 93.00 116 SER A C 1
ATOM 912 O O . SER A 1 116 ? -14.235 19.703 10.689 1.00 93.00 116 SER A O 1
ATOM 914 N N . PRO A 1 117 ? -14.847 17.894 11.895 1.00 92.38 117 PRO A N 1
ATOM 915 C CA . PRO A 1 117 ? -13.564 17.819 12.595 1.00 92.38 117 PRO A CA 1
ATOM 916 C C . PRO A 1 117 ? -12.386 17.548 11.649 1.00 92.38 117 PRO A C 1
ATOM 918 O O . PRO A 1 117 ? -11.318 18.131 11.826 1.00 92.38 117 PRO A O 1
ATOM 921 N N . LEU A 1 118 ? -12.564 16.741 10.596 1.00 94.06 118 LEU A N 1
ATOM 922 C CA . LEU A 1 118 ? -11.502 16.514 9.613 1.00 94.06 118 LEU A CA 1
ATOM 923 C C . LEU A 1 118 ? -11.219 17.758 8.762 1.00 94.06 118 LEU A C 1
ATOM 925 O O . LEU A 1 118 ? -10.060 18.015 8.459 1.00 94.06 118 LEU A O 1
ATOM 929 N N . LYS A 1 119 ? -12.223 18.573 8.405 1.00 93.62 119 LYS A N 1
ATOM 930 C CA . LYS A 1 119 ? -11.993 19.870 7.731 1.00 93.62 119 LYS A CA 1
ATOM 931 C C . LYS A 1 119 ? -11.178 20.828 8.593 1.00 93.62 119 LYS A C 1
ATOM 933 O O . LYS A 1 119 ? -10.317 21.532 8.062 1.00 93.62 119 LYS A O 1
ATOM 938 N N . GLU A 1 120 ? -11.449 20.856 9.894 1.00 91.62 120 GLU A N 1
ATOM 939 C CA . GLU A 1 120 ? -10.692 21.663 10.848 1.00 91.62 120 GLU A CA 1
ATOM 940 C C . GLU A 1 120 ? -9.238 21.181 10.924 1.00 91.62 120 GLU A C 1
ATOM 942 O O . GLU A 1 120 ? -8.326 21.972 10.694 1.00 91.62 120 GLU A O 1
ATOM 947 N N . GLN A 1 121 ? -9.016 19.875 11.114 1.00 91.44 121 GLN A N 1
ATOM 948 C CA . GLN A 1 121 ? -7.669 19.290 11.149 1.00 91.44 121 GLN A CA 1
ATOM 949 C C . GLN A 1 121 ? -6.909 19.482 9.837 1.00 91.44 121 GLN A C 1
ATOM 951 O O . GLN A 1 121 ? -5.739 19.859 9.848 1.00 91.44 121 GLN A O 1
ATOM 956 N N . LEU A 1 122 ? -7.577 19.278 8.699 1.00 91.81 122 LEU A N 1
ATOM 957 C CA . LEU A 1 122 ? -7.006 19.533 7.383 1.00 91.81 122 LEU A CA 1
ATOM 958 C C . LEU A 1 122 ? -6.596 20.990 7.235 1.00 91.81 122 LEU A C 1
ATOM 960 O O . LEU A 1 122 ? -5.641 21.238 6.519 1.00 91.81 122 LEU A O 1
ATOM 964 N N . SER A 1 123 ? -7.267 21.943 7.882 1.00 89.31 123 SER A N 1
ATOM 965 C CA . SER A 1 123 ? -6.947 23.375 7.804 1.00 89.31 123 SER A CA 1
ATOM 966 C C . SER A 1 123 ? -5.899 23.832 8.824 1.00 89.31 123 SER A C 1
ATOM 968 O O . SER A 1 123 ? -5.369 24.931 8.669 1.00 89.31 123 SER A O 1
ATOM 970 N N . ASP A 1 124 ? -5.575 23.017 9.832 1.00 90.25 124 ASP A N 1
ATOM 971 C CA . ASP A 1 124 ? -4.598 23.349 10.871 1.00 90.25 124 ASP A CA 1
ATOM 972 C C . ASP A 1 124 ? -3.155 23.097 10.383 1.00 90.25 124 ASP A C 1
ATOM 974 O O . ASP A 1 124 ? -2.754 21.946 10.167 1.00 90.25 124 ASP A O 1
ATOM 978 N N . PRO A 1 125 ? -2.310 24.140 10.259 1.00 88.12 125 PRO A N 1
ATOM 979 C CA . PRO A 1 125 ? -0.912 23.968 9.876 1.00 88.12 125 PRO A CA 1
ATOM 980 C C . PRO A 1 125 ? -0.121 23.067 10.831 1.00 88.12 125 PRO A C 1
ATOM 982 O O . PRO A 1 125 ? 0.826 22.415 10.392 1.00 88.12 125 PRO A O 1
ATOM 985 N N . LYS A 1 126 ? -0.491 23.000 12.118 1.00 89.44 126 LYS A N 1
ATOM 986 C CA . LYS A 1 126 ? 0.205 22.162 13.106 1.00 89.44 126 LYS A CA 1
ATOM 987 C C . LYS A 1 126 ? 0.032 20.680 12.803 1.00 89.44 126 LYS A C 1
ATOM 989 O O . LYS A 1 126 ? 1.001 19.934 12.892 1.00 89.44 126 LYS A O 1
ATOM 994 N N . VAL A 1 127 ? -1.166 20.272 12.380 1.00 86.81 127 VAL A N 1
ATOM 995 C CA . VAL A 1 127 ? -1.445 18.894 11.947 1.00 86.81 127 VAL A CA 1
ATOM 996 C C . VAL A 1 127 ? -0.582 18.524 10.744 1.00 86.81 127 VAL A C 1
ATOM 998 O O . VAL A 1 127 ? -0.045 17.423 10.690 1.00 86.81 127 VAL A O 1
ATOM 1001 N N . ARG A 1 128 ? -0.403 19.454 9.798 1.00 84.38 128 ARG A N 1
ATOM 1002 C CA . ARG A 1 128 ? 0.403 19.223 8.588 1.00 84.38 128 ARG A CA 1
ATOM 1003 C C . ARG A 1 128 ? 1.914 19.208 8.853 1.00 84.38 128 ARG A C 1
ATOM 1005 O O . ARG A 1 128 ? 2.651 18.612 8.076 1.00 84.38 128 ARG A O 1
ATOM 1012 N N . GLN A 1 129 ? 2.382 19.882 9.905 1.00 86.50 129 GLN A N 1
ATOM 1013 C CA . GLN A 1 129 ? 3.798 19.925 10.297 1.00 86.50 129 GLN A CA 1
ATOM 1014 C C . GLN A 1 129 ? 4.198 18.762 11.212 1.00 86.50 129 GLN A C 1
ATOM 1016 O O . GLN A 1 129 ? 5.359 18.355 11.217 1.00 86.50 129 GLN A O 1
ATOM 1021 N N . ASP A 1 130 ? 3.253 18.221 11.980 1.00 90.50 130 ASP A N 1
ATOM 1022 C CA . ASP A 1 130 ? 3.465 17.021 12.780 1.00 90.50 130 ASP A CA 1
ATOM 1023 C C . ASP A 1 130 ? 3.385 15.779 11.881 1.00 90.50 130 ASP A C 1
ATOM 1025 O O . ASP A 1 130 ? 2.324 15.384 11.390 1.00 90.50 130 ASP A O 1
ATOM 1029 N N . TRP A 1 131 ? 4.534 15.143 11.658 1.00 87.44 131 TRP A N 1
ATOM 1030 C CA . TRP A 1 131 ? 4.633 13.944 10.828 1.00 87.44 131 TRP A CA 1
ATOM 1031 C C . TRP A 1 131 ? 3.764 12.785 11.343 1.00 87.44 131 TRP A C 1
ATOM 1033 O O . TRP A 1 131 ? 3.111 12.103 10.557 1.00 87.44 131 TRP A O 1
ATOM 1043 N N . ALA A 1 132 ? 3.698 12.568 12.659 1.00 88.62 132 ALA A N 1
ATOM 1044 C CA . ALA A 1 132 ? 2.897 11.481 13.210 1.00 88.62 132 ALA A CA 1
ATOM 1045 C C . ALA A 1 132 ? 1.401 11.794 13.093 1.00 88.62 132 ALA A C 1
ATOM 1047 O O . ALA A 1 132 ? 0.601 10.908 12.785 1.00 88.62 132 ALA A O 1
ATOM 1048 N N . GLN A 1 133 ? 1.015 13.050 13.323 1.00 90.62 133 GLN A N 1
ATOM 1049 C CA . GLN A 1 133 ? -0.383 13.452 13.229 1.00 90.62 133 GLN A CA 1
ATOM 1050 C C . GLN A 1 133 ? -0.883 13.490 11.785 1.00 90.62 133 GLN A C 1
ATOM 1052 O O . GLN A 1 133 ? -1.981 13.008 11.524 1.00 90.62 133 GLN A O 1
ATOM 1057 N N . SER A 1 134 ? -0.087 13.984 10.837 1.00 93.62 134 SER A N 1
ATOM 1058 C CA . SER A 1 134 ? -0.444 13.974 9.412 1.00 93.62 134 SER A CA 1
ATOM 1059 C C . SER A 1 134 ? -0.702 12.559 8.893 1.00 93.62 134 SER A C 1
ATOM 1061 O O . SER A 1 134 ? -1.719 12.335 8.243 1.00 93.62 134 SER A O 1
ATOM 1063 N N . GLN A 1 135 ? 0.137 11.584 9.254 1.00 93.62 135 GLN A N 1
ATOM 1064 C CA . GLN A 1 135 ? -0.094 10.177 8.908 1.00 93.62 135 GLN A CA 1
ATOM 1065 C C . GLN A 1 135 ? -1.381 9.616 9.515 1.00 93.62 135 GLN A C 1
ATOM 1067 O O . GLN A 1 135 ? -2.135 8.918 8.845 1.00 93.62 135 GLN A O 1
ATOM 1072 N N . ARG A 1 136 ? -1.657 9.923 10.786 1.00 93.62 136 ARG A N 1
ATOM 1073 C CA . ARG A 1 136 ? -2.903 9.505 11.440 1.00 93.62 136 ARG A CA 1
ATOM 1074 C C . ARG A 1 136 ? -4.125 10.082 10.731 1.00 93.62 136 ARG A C 1
ATOM 1076 O O . ARG A 1 136 ? -5.065 9.348 10.453 1.00 93.62 136 ARG A O 1
ATOM 1083 N N . VAL A 1 137 ? -4.104 11.377 10.421 1.00 95.56 137 VAL A N 1
ATOM 1084 C CA . VAL A 1 137 ? -5.215 12.063 9.749 1.00 95.56 137 VAL A CA 1
ATOM 1085 C C . VAL A 1 137 ? -5.420 11.532 8.332 1.00 95.56 137 VAL A C 1
ATOM 1087 O O . VAL A 1 137 ? -6.559 11.279 7.947 1.00 95.56 137 VAL A O 1
ATOM 1090 N N . ALA A 1 138 ? -4.345 11.287 7.582 1.00 97.12 138 ALA A N 1
ATOM 1091 C CA . ALA A 1 138 ? -4.428 10.689 6.253 1.00 97.12 138 ALA A CA 1
ATOM 1092 C C . ALA A 1 138 ? -5.034 9.275 6.295 1.00 97.12 138 ALA A C 1
ATOM 1094 O O . ALA A 1 138 ? -5.954 8.993 5.528 1.00 97.12 138 ALA A O 1
ATOM 1095 N N . ALA A 1 139 ? -4.640 8.439 7.261 1.00 96.88 139 ALA A N 1
ATOM 1096 C CA . ALA A 1 139 ? -5.237 7.118 7.453 1.00 96.88 139 ALA A CA 1
ATOM 1097 C C . ALA A 1 139 ? -6.738 7.189 7.801 1.00 96.88 139 ALA A C 1
ATOM 1099 O O . ALA A 1 139 ? -7.528 6.386 7.297 1.00 96.88 139 ALA A O 1
ATOM 1100 N N . VAL A 1 140 ? -7.167 8.165 8.619 1.00 96.88 140 VAL A N 1
ATOM 1101 C CA . VAL A 1 140 ? -8.603 8.395 8.884 1.00 96.88 140 VAL A CA 1
ATOM 1102 C C . VAL A 1 140 ? -9.324 8.816 7.608 1.00 96.88 140 VAL A C 1
ATOM 1104 O O . VAL A 1 140 ? -10.421 8.332 7.339 1.00 96.88 140 VAL A O 1
ATOM 1107 N N . ILE A 1 141 ? -8.721 9.686 6.799 1.00 97.69 141 ILE A N 1
ATOM 1108 C CA . ILE A 1 141 ? -9.295 10.107 5.518 1.00 97.69 141 ILE A CA 1
ATOM 1109 C C . ILE A 1 141 ? -9.471 8.900 4.591 1.00 97.69 141 ILE A C 1
ATOM 1111 O O . ILE A 1 141 ? -10.565 8.678 4.064 1.00 97.69 141 ILE A O 1
ATOM 1115 N N . LEU A 1 142 ? -8.436 8.070 4.464 1.00 98.12 142 LEU A N 1
ATOM 1116 C CA . LEU A 1 142 ? -8.491 6.840 3.688 1.00 98.12 142 LEU A CA 1
ATOM 1117 C C . LEU A 1 142 ? -9.636 5.936 4.145 1.00 98.12 142 LEU A C 1
ATOM 1119 O O . LEU A 1 142 ? -10.438 5.533 3.307 1.00 98.12 142 LEU A O 1
ATOM 1123 N N . ARG A 1 143 ? -9.754 5.646 5.445 1.00 96.75 143 ARG A N 1
ATOM 1124 C CA . ARG A 1 143 ? -10.715 4.648 5.942 1.00 96.75 143 ARG A CA 1
ATOM 1125 C C . ARG A 1 143 ? -12.129 5.164 6.178 1.00 96.75 143 ARG A C 1
ATOM 1127 O O . ARG A 1 143 ? -13.063 4.399 5.982 1.00 96.75 143 ARG A O 1
ATOM 1134 N N . ALA A 1 144 ? -12.299 6.419 6.583 1.00 96.25 144 ALA A N 1
ATOM 1135 C CA . ALA A 1 144 ? -13.557 6.877 7.171 1.00 96.25 144 ALA A CA 1
ATOM 1136 C C . ALA A 1 144 ? -14.119 8.187 6.595 1.00 96.25 144 ALA A C 1
ATOM 1138 O O . ALA A 1 144 ? -15.291 8.486 6.820 1.00 96.25 144 ALA A O 1
ATOM 1139 N N . ALA A 1 145 ? -13.340 8.995 5.864 1.00 97.19 145 ALA A N 1
ATOM 1140 C CA . ALA A 1 145 ? -13.871 10.261 5.350 1.00 97.19 145 ALA A CA 1
ATOM 1141 C C . ALA A 1 145 ? -15.013 10.047 4.346 1.00 97.19 145 ALA A C 1
ATOM 1143 O O . ALA A 1 145 ? -14.962 9.151 3.498 1.00 97.19 145 ALA A O 1
ATOM 1144 N N . SER A 1 146 ? -16.023 10.915 4.394 1.00 97.81 146 SER A N 1
ATO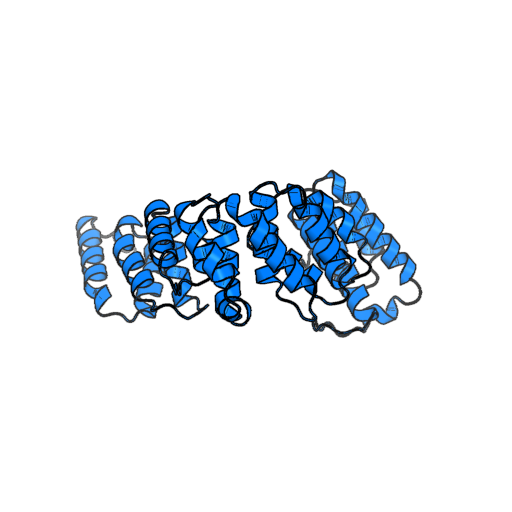M 1145 C CA . SER A 1 146 ? -17.021 10.977 3.330 1.00 97.81 146 SER A CA 1
ATOM 1146 C C . SER A 1 146 ? -16.467 11.690 2.096 1.00 97.81 146 SER A C 1
ATOM 1148 O O . SER A 1 146 ? -15.511 12.468 2.175 1.00 97.81 146 SER A O 1
ATOM 1150 N N . ARG A 1 147 ? -17.140 11.514 0.956 1.00 98.06 147 ARG A N 1
ATOM 1151 C CA . ARG A 1 147 ? -16.830 12.215 -0.304 1.00 98.06 147 ARG A CA 1
ATOM 1152 C C . ARG A 1 147 ? -16.816 13.744 -0.195 1.00 98.06 147 ARG A C 1
ATOM 1154 O O . ARG A 1 147 ? -16.205 14.415 -1.030 1.00 98.06 147 ARG A O 1
ATOM 1161 N N . ASN A 1 148 ? -17.441 14.320 0.834 1.00 97.75 148 ASN A N 1
ATOM 1162 C CA . ASN A 1 148 ? -17.485 15.768 1.045 1.00 97.75 148 ASN A CA 1
ATOM 1163 C C . ASN A 1 148 ? -16.103 16.376 1.338 1.00 97.75 148 ASN A C 1
ATOM 1165 O O . ASN A 1 148 ? -15.950 17.600 1.275 1.00 97.75 148 ASN A O 1
ATOM 1169 N N . LEU A 1 149 ? -15.093 15.552 1.650 1.00 98.06 149 LEU A N 1
ATOM 1170 C CA . LEU A 1 149 ? -13.717 15.998 1.880 1.00 98.06 149 LEU A CA 1
ATOM 1171 C C . LEU A 1 149 ? -12.842 16.008 0.623 1.00 98.06 149 LEU A C 1
ATOM 1173 O O . LEU A 1 149 ? -11.681 16.398 0.704 1.00 98.06 149 LEU A O 1
ATOM 1177 N N . ALA A 1 150 ? -13.375 15.657 -0.553 1.00 97.94 150 ALA A N 1
ATOM 1178 C CA . ALA A 1 150 ? -12.596 15.600 -1.794 1.00 97.94 150 ALA A CA 1
ATOM 1179 C C . ALA A 1 150 ? -11.819 16.894 -2.091 1.00 97.94 150 ALA A C 1
ATOM 1181 O O . ALA A 1 150 ? -10.646 16.852 -2.455 1.00 97.94 150 ALA A O 1
ATOM 1182 N N . VAL A 1 151 ? -12.453 18.056 -1.916 1.00 97.19 151 VAL A N 1
ATOM 1183 C CA . VAL A 1 151 ? -11.825 19.360 -2.186 1.00 97.19 151 VAL A CA 1
ATOM 1184 C C . VAL A 1 151 ? -10.652 19.654 -1.238 1.00 97.19 151 VAL A C 1
ATOM 1186 O O . VAL A 1 151 ? -9.548 19.863 -1.746 1.00 97.19 151 VAL A O 1
ATOM 1189 N N . PRO A 1 152 ? -10.822 19.666 0.101 1.00 97.06 152 PRO A N 1
ATOM 1190 C CA . PRO A 1 152 ? -9.708 19.949 1.005 1.00 97.06 152 PRO A CA 1
ATOM 1191 C C . PRO A 1 152 ? -8.608 18.877 0.959 1.00 97.06 152 PRO A C 1
ATOM 1193 O O . PRO A 1 152 ? -7.435 19.224 1.073 1.00 97.06 152 PRO A O 1
ATOM 1196 N N . VAL A 1 153 ? -8.948 17.605 0.712 1.00 97.88 153 VAL A N 1
ATOM 1197 C CA . VAL A 1 153 ? -7.950 16.535 0.537 1.00 97.88 153 VAL A CA 1
ATOM 1198 C C . VAL A 1 153 ? -7.086 16.772 -0.699 1.00 97.88 153 VAL A C 1
ATOM 1200 O O . VAL A 1 153 ? -5.862 16.727 -0.601 1.00 97.88 153 VAL A O 1
ATOM 1203 N N . LYS A 1 154 ? -7.691 17.099 -1.849 1.00 97.50 154 LYS A N 1
ATOM 1204 C CA . LYS A 1 154 ? -6.924 17.433 -3.061 1.00 97.50 154 LYS A CA 1
ATOM 1205 C C . LYS A 1 154 ? -6.030 18.647 -2.858 1.00 97.50 154 LYS A C 1
ATOM 1207 O O . LYS A 1 154 ? -4.895 18.638 -3.317 1.00 97.50 154 LYS A O 1
ATOM 1212 N N . ALA A 1 155 ? -6.524 19.676 -2.170 1.00 95.75 155 ALA A N 1
ATOM 1213 C CA . ALA A 1 155 ? -5.725 20.858 -1.869 1.00 95.75 155 ALA A CA 1
ATOM 1214 C C . ALA A 1 155 ? -4.488 20.506 -1.028 1.00 95.75 155 ALA A C 1
ATOM 1216 O O . ALA A 1 155 ? -3.394 20.977 -1.334 1.00 95.75 155 ALA A O 1
ATOM 1217 N N . TRP A 1 156 ? -4.644 19.645 -0.016 1.00 95.25 156 TRP A N 1
ATOM 1218 C CA . TRP A 1 156 ? -3.519 19.189 0.797 1.00 95.25 156 TRP A CA 1
ATOM 1219 C C . TRP A 1 156 ? -2.537 18.326 0.000 1.00 95.25 156 TRP A C 1
ATOM 1221 O O . TRP A 1 156 ? -1.335 18.563 0.072 1.00 95.25 156 TRP A O 1
ATOM 1231 N N . LEU A 1 157 ? -3.033 17.388 -0.812 1.00 95.31 157 LEU A N 1
ATOM 1232 C CA . LEU A 1 157 ? -2.183 16.560 -1.666 1.00 95.31 157 LEU A CA 1
ATOM 1233 C C . LEU A 1 157 ? -1.353 17.416 -2.634 1.00 95.31 157 LEU A C 1
ATOM 1235 O O . LEU A 1 157 ? -0.141 17.262 -2.683 1.00 95.31 157 LEU A O 1
ATOM 1239 N N . ILE A 1 158 ? -1.972 18.378 -3.328 1.00 93.62 158 ILE A N 1
ATOM 1240 C CA . ILE A 1 158 ? -1.265 19.295 -4.241 1.00 93.62 158 ILE A CA 1
ATOM 1241 C C . ILE A 1 158 ? -0.195 20.114 -3.502 1.00 93.62 158 ILE A C 1
ATOM 1243 O O . ILE A 1 158 ? 0.874 20.382 -4.046 1.00 93.62 158 ILE A O 1
ATOM 1247 N N . GLU A 1 159 ? -0.468 20.531 -2.263 1.00 91.69 159 GLU A N 1
ATOM 1248 C CA . GLU A 1 159 ? 0.519 21.236 -1.446 1.00 91.69 159 GLU A CA 1
ATOM 1249 C C . GLU A 1 159 ? 1.703 20.337 -1.064 1.00 91.69 159 GLU A C 1
ATOM 1251 O O . GLU A 1 159 ? 2.843 20.806 -1.091 1.00 91.69 159 GLU A O 1
ATOM 1256 N N . LEU A 1 160 ? 1.445 19.074 -0.702 1.00 89.94 160 LEU A N 1
ATOM 1257 C CA . LEU A 1 160 ? 2.483 18.098 -0.356 1.00 89.94 160 LEU A CA 1
ATOM 1258 C C . LEU A 1 160 ? 3.399 17.836 -1.552 1.00 89.94 160 LEU A C 1
ATOM 1260 O O . LEU A 1 160 ? 4.610 18.008 -1.437 1.00 89.94 160 LEU A O 1
ATOM 1264 N N . THR A 1 161 ? 2.818 17.525 -2.710 1.00 88.62 161 THR A N 1
ATOM 1265 C CA . THR A 1 161 ? 3.571 17.196 -3.930 1.00 88.62 161 THR A CA 1
ATOM 1266 C C . THR A 1 161 ? 4.255 18.418 -4.552 1.00 88.62 161 THR A C 1
ATOM 1268 O O . THR A 1 161 ? 5.180 18.287 -5.348 1.00 88.62 161 THR A O 1
ATOM 1271 N N . GLY A 1 162 ? 3.816 19.633 -4.201 1.00 86.12 162 GLY A N 1
ATOM 1272 C CA . GLY A 1 162 ? 4.421 20.889 -4.647 1.00 86.12 162 GLY A CA 1
ATOM 1273 C C . GLY A 1 162 ? 5.676 21.311 -3.872 1.00 86.12 162 GLY A C 1
ATOM 1274 O O . GLY A 1 162 ? 6.317 22.295 -4.252 1.00 86.12 162 GLY A O 1
ATOM 1275 N N . LYS A 1 163 ? 6.030 20.617 -2.783 1.00 83.81 163 LYS A N 1
ATOM 1276 C CA . LYS A 1 163 ? 7.186 20.943 -1.935 1.00 83.81 163 LYS A CA 1
ATOM 1277 C C . LYS A 1 163 ? 8.309 19.914 -2.102 1.00 83.81 163 LYS A C 1
ATOM 1279 O O . LYS A 1 163 ? 8.036 18.745 -2.348 1.00 83.81 163 LYS A O 1
ATOM 1284 N N . PRO A 1 164 ? 9.582 20.314 -1.924 1.00 78.75 164 PRO A N 1
ATOM 1285 C CA . PRO A 1 164 ? 10.675 19.355 -1.814 1.00 78.75 164 PRO A CA 1
ATOM 1286 C C . PRO A 1 164 ? 10.493 18.443 -0.595 1.00 78.75 164 PRO A C 1
ATOM 1288 O O . PRO A 1 164 ? 10.136 18.916 0.486 1.00 78.75 164 PRO A O 1
ATOM 1291 N N . GLY A 1 165 ? 10.831 17.166 -0.752 1.00 84.00 165 GLY A N 1
ATOM 1292 C CA . GLY A 1 165 ? 10.702 16.153 0.296 1.00 84.00 165 GLY A CA 1
ATOM 1293 C C . GLY A 1 165 ? 9.565 15.181 0.012 1.00 84.00 165 GLY A C 1
ATOM 1294 O O . GLY A 1 165 ? 8.737 15.419 -0.857 1.00 84.00 165 GLY A O 1
ATOM 1295 N N . CYS A 1 166 ? 9.545 14.065 0.734 1.00 86.56 166 CYS A N 1
ATOM 1296 C CA . CYS A 1 166 ? 8.626 12.968 0.463 1.00 86.56 166 CYS A CA 1
ATOM 1297 C C . CYS A 1 166 ? 7.812 12.611 1.704 1.00 86.56 166 CYS A C 1
ATOM 1299 O O . CYS A 1 166 ? 8.385 12.267 2.741 1.00 86.56 166 CYS A O 1
ATOM 1301 N N . ALA A 1 167 ? 6.485 12.661 1.585 1.00 91.56 167 ALA A N 1
ATOM 1302 C CA . ALA A 1 167 ? 5.552 12.205 2.606 1.00 91.56 167 ALA A CA 1
ATOM 1303 C C . ALA A 1 167 ? 4.753 10.998 2.089 1.00 91.56 167 ALA A C 1
ATOM 1305 O O . ALA A 1 167 ? 3.533 10.964 2.228 1.00 91.56 167 ALA A O 1
ATOM 1306 N N . ALA A 1 168 ? 5.443 10.006 1.509 1.00 92.62 168 ALA A N 1
ATOM 1307 C CA . ALA A 1 168 ? 4.845 8.913 0.735 1.00 92.62 168 ALA A CA 1
ATOM 1308 C C . ALA A 1 168 ? 3.639 8.233 1.395 1.00 92.62 168 ALA A C 1
ATOM 1310 O O . ALA A 1 168 ? 2.648 7.984 0.722 1.00 92.62 168 ALA A O 1
ATOM 1311 N N . ASP A 1 169 ? 3.689 7.972 2.703 1.00 93.31 169 ASP A N 1
ATOM 1312 C CA . ASP A 1 169 ? 2.560 7.369 3.423 1.00 93.31 169 ASP A CA 1
ATOM 1313 C C . ASP A 1 169 ? 1.322 8.278 3.436 1.00 93.31 169 ASP A C 1
ATOM 1315 O O . ASP A 1 169 ? 0.213 7.818 3.193 1.00 93.31 169 ASP A O 1
ATOM 1319 N N . VAL A 1 170 ? 1.514 9.578 3.683 1.00 96.00 170 VAL A N 1
ATOM 1320 C CA . VAL A 1 170 ? 0.427 10.568 3.668 1.00 96.00 170 VAL A CA 1
ATOM 1321 C C . VAL A 1 170 ? -0.111 10.706 2.248 1.00 96.00 170 VAL A C 1
ATOM 1323 O O . VAL A 1 170 ? -1.315 10.635 2.032 1.00 96.00 170 VAL A O 1
ATOM 1326 N N . GLU A 1 171 ? 0.775 10.871 1.268 1.00 95.81 171 GLU A N 1
ATOM 1327 C CA . GLU A 1 171 ? 0.406 11.020 -0.140 1.00 95.81 171 GLU A CA 1
ATOM 1328 C C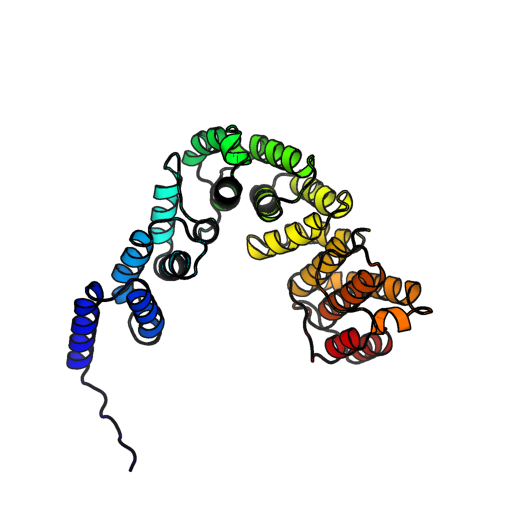 . GLU A 1 171 ? -0.358 9.788 -0.657 1.00 95.81 171 GLU A C 1
ATOM 1330 O O . GLU A 1 171 ? -1.397 9.941 -1.300 1.00 95.81 171 GLU A O 1
ATOM 1335 N N . ALA A 1 172 ? 0.088 8.576 -0.307 1.00 96.81 172 ALA A N 1
ATOM 1336 C CA . ALA A 1 172 ? -0.577 7.322 -0.651 1.00 96.81 172 ALA A CA 1
ATOM 1337 C C . ALA A 1 172 ? -1.959 7.187 -0.000 1.00 96.81 172 ALA A C 1
ATOM 1339 O O . ALA A 1 172 ? -2.906 6.816 -0.690 1.00 96.81 172 ALA A O 1
ATOM 1340 N N . ASP A 1 173 ? -2.109 7.529 1.282 1.00 98.00 173 ASP A N 1
ATOM 1341 C CA . ASP A 1 173 ? -3.405 7.485 1.969 1.00 98.00 173 ASP A CA 1
ATOM 1342 C C . ASP A 1 173 ? -4.411 8.472 1.342 1.00 98.00 173 ASP A C 1
ATOM 1344 O O . ASP A 1 173 ? -5.574 8.129 1.104 1.00 98.00 173 ASP A O 1
ATOM 1348 N N . LEU A 1 174 ? -3.966 9.689 1.000 1.00 97.94 174 LEU A N 1
ATOM 1349 C CA . LEU A 1 174 ? -4.811 10.689 0.337 1.00 97.94 174 LEU A CA 1
ATOM 1350 C C . LEU A 1 174 ? -5.164 10.284 -1.102 1.00 97.94 174 LEU A C 1
ATOM 1352 O O . LEU A 1 174 ? -6.313 10.442 -1.515 1.00 97.94 174 LEU A O 1
ATOM 1356 N N . LEU A 1 175 ? -4.214 9.741 -1.867 1.00 97.88 175 LEU A N 1
ATOM 1357 C CA . LEU A 1 175 ? -4.475 9.194 -3.202 1.00 97.88 175 LEU A CA 1
ATOM 1358 C C . LEU A 1 175 ? -5.443 8.010 -3.129 1.00 97.88 175 LEU A C 1
ATOM 1360 O O . LEU A 1 175 ? -6.412 7.967 -3.887 1.00 97.88 175 LEU A O 1
ATOM 1364 N N . GLY A 1 176 ? -5.231 7.091 -2.186 1.00 97.88 176 GLY A N 1
ATOM 1365 C CA . GLY A 1 176 ? -6.103 5.948 -1.934 1.00 97.88 176 GLY A CA 1
ATOM 1366 C C . GLY A 1 176 ? -7.535 6.376 -1.621 1.00 97.88 176 GLY A C 1
ATOM 1367 O O . GLY A 1 176 ? -8.473 5.807 -2.176 1.00 97.88 176 GLY A O 1
ATOM 1368 N N . TYR A 1 177 ? -7.713 7.435 -0.825 1.00 98.38 177 TYR A N 1
ATOM 1369 C CA . TYR A 1 177 ? -9.019 8.052 -0.594 1.00 98.38 177 TYR A CA 1
ATOM 1370 C C . TYR A 1 177 ? -9.666 8.546 -1.895 1.00 98.38 177 TYR A C 1
ATOM 1372 O O . TYR A 1 177 ? -10.840 8.269 -2.132 1.00 98.38 177 TYR A O 1
ATOM 1380 N N . LEU A 1 178 ? -8.920 9.250 -2.755 1.00 98.25 178 LEU A N 1
ATOM 1381 C CA . LEU A 1 178 ? -9.458 9.771 -4.016 1.00 98.25 178 LEU A CA 1
ATOM 1382 C C . LEU A 1 178 ? -9.897 8.651 -4.964 1.00 98.25 178 LEU A C 1
ATOM 1384 O O . LEU A 1 178 ? -10.952 8.775 -5.583 1.00 98.25 178 LEU A O 1
ATOM 1388 N N . PHE A 1 179 ? -9.143 7.551 -5.038 1.00 97.88 179 PHE A N 1
ATOM 1389 C CA . PHE A 1 179 ? -9.585 6.352 -5.755 1.00 97.88 179 PHE A CA 1
ATOM 1390 C C . PHE A 1 179 ? -10.835 5.743 -5.111 1.00 97.88 179 PHE A C 1
ATOM 1392 O O . PHE A 1 179 ? -11.813 5.493 -5.805 1.00 97.88 179 PHE A O 1
ATOM 1399 N N . ARG A 1 180 ? -10.862 5.593 -3.780 1.00 97.19 180 ARG A N 1
ATOM 1400 C CA . ARG A 1 180 ? -12.014 5.039 -3.047 1.00 97.19 180 ARG A CA 1
ATOM 1401 C C . ARG A 1 180 ? -13.324 5.754 -3.351 1.00 97.19 180 ARG A C 1
ATOM 1403 O O . ARG A 1 180 ? -14.346 5.099 -3.534 1.00 97.19 180 ARG A O 1
ATOM 1410 N N . ILE A 1 181 ? -13.313 7.083 -3.386 1.00 97.25 181 ILE A N 1
ATOM 1411 C CA . ILE A 1 181 ? -14.527 7.866 -3.655 1.00 97.25 181 ILE A CA 1
ATOM 1412 C C . ILE A 1 181 ? -14.827 8.027 -5.155 1.00 97.25 181 ILE A C 1
ATOM 1414 O O . ILE A 1 181 ? -15.795 8.703 -5.505 1.00 97.25 181 ILE A O 1
ATOM 1418 N N . GLY A 1 182 ? -14.003 7.451 -6.036 1.00 96.31 182 GLY A N 1
ATOM 1419 C CA . GLY A 1 182 ? -14.133 7.583 -7.485 1.00 96.31 182 GLY A CA 1
ATOM 1420 C C . GLY A 1 182 ? -13.888 9.007 -7.989 1.00 96.31 182 GLY A C 1
ATOM 1421 O O . GLY A 1 182 ? -14.549 9.447 -8.931 1.00 96.31 182 GLY A O 1
ATOM 1422 N N . ASP A 1 183 ? -12.983 9.767 -7.359 1.00 97.50 183 ASP A N 1
ATOM 1423 C CA . ASP A 1 183 ? -12.659 11.116 -7.825 1.00 97.50 183 ASP A CA 1
ATOM 1424 C C . ASP A 1 183 ? -11.989 11.039 -9.214 1.00 97.50 183 ASP A C 1
ATOM 1426 O O . ASP A 1 183 ? -10.940 10.404 -9.369 1.00 97.50 183 ASP A O 1
ATOM 1430 N N . PRO A 1 184 ? -12.533 11.722 -10.239 1.00 95.94 184 PRO A N 1
ATOM 1431 C CA . PRO A 1 184 ? -12.058 11.595 -11.618 1.00 95.94 184 PRO A CA 1
ATOM 1432 C C . PRO A 1 184 ? -10.634 12.130 -11.831 1.00 95.94 184 PRO A C 1
ATOM 1434 O O . PRO A 1 184 ? -10.040 11.906 -12.886 1.00 95.94 184 PRO A O 1
ATOM 1437 N N . THR A 1 185 ? -10.069 12.855 -10.862 1.00 96.25 185 THR A N 1
ATOM 1438 C CA . THR A 1 185 ? -8.706 13.392 -10.933 1.00 96.25 185 THR A CA 1
ATOM 1439 C C . THR A 1 185 ? -7.660 12.475 -10.299 1.00 96.25 185 THR A C 1
ATOM 1441 O O . THR A 1 185 ? -6.472 12.689 -10.547 1.00 96.25 185 THR A O 1
ATOM 1444 N N . ALA A 1 186 ? -8.064 11.434 -9.557 1.00 96.69 186 ALA A N 1
ATOM 1445 C CA . ALA A 1 186 ? -7.161 10.542 -8.821 1.00 96.69 186 ALA A CA 1
ATOM 1446 C C . ALA A 1 186 ? -6.056 9.952 -9.713 1.00 96.69 186 ALA A C 1
ATOM 1448 O O . ALA A 1 186 ? -4.869 10.087 -9.418 1.00 96.69 186 ALA A O 1
ATOM 1449 N N . GLY A 1 187 ? -6.429 9.398 -10.872 1.00 96.31 187 GLY A N 1
ATOM 1450 C CA . GLY A 1 187 ? -5.468 8.812 -11.810 1.00 96.31 187 GLY A CA 1
ATOM 1451 C C . GLY A 1 187 ? -4.475 9.823 -12.390 1.00 96.31 187 GLY A C 1
ATOM 1452 O O . GLY A 1 187 ? -3.312 9.485 -12.611 1.00 96.31 187 GLY A O 1
ATOM 1453 N N . LYS A 1 188 ? -4.898 11.079 -12.599 1.00 96.00 188 LYS A N 1
ATOM 1454 C CA . LYS A 1 188 ? -4.008 12.153 -13.068 1.00 96.00 188 LYS A CA 1
ATOM 1455 C C . LYS A 1 188 ? -3.021 12.568 -11.977 1.00 96.00 188 LYS A C 1
ATOM 1457 O O . LYS A 1 188 ? -1.851 12.765 -12.287 1.00 96.00 188 LYS A O 1
ATOM 1462 N N . LEU A 1 189 ? -3.483 12.689 -10.733 1.00 95.81 189 LEU A N 1
ATOM 1463 C CA . LEU A 1 189 ? -2.637 13.044 -9.591 1.00 95.81 189 LEU A CA 1
ATOM 1464 C C . LEU A 1 189 ? -1.593 11.956 -9.325 1.00 95.81 189 LEU A C 1
ATOM 1466 O O . LEU A 1 189 ? -0.411 12.271 -9.267 1.00 95.81 189 LEU A O 1
ATOM 1470 N N . LEU A 1 190 ? -2.002 10.682 -9.303 1.00 95.94 190 LEU A N 1
ATOM 1471 C CA . LEU A 1 190 ? -1.056 9.569 -9.207 1.00 95.94 190 LEU A CA 1
ATOM 1472 C C . LEU A 1 190 ? -0.083 9.563 -10.394 1.00 95.94 190 LEU A C 1
ATOM 1474 O O . LEU A 1 190 ? 1.109 9.384 -10.206 1.00 95.94 190 LEU A O 1
ATOM 1478 N N . SER A 1 191 ? -0.551 9.803 -11.623 1.00 94.88 191 SER A N 1
ATOM 1479 C CA . SER A 1 191 ? 0.360 9.872 -12.777 1.00 94.88 191 SER A CA 1
ATOM 1480 C C . SER A 1 191 ? 1.418 10.967 -12.602 1.00 94.88 191 SER A C 1
ATOM 1482 O O . SER A 1 191 ? 2.585 10.712 -12.864 1.00 94.88 191 SER A O 1
ATOM 1484 N N . SER A 1 192 ? 1.039 12.157 -12.134 1.00 92.12 192 SER A N 1
ATOM 1485 C CA . SER A 1 192 ? 1.992 13.245 -11.872 1.00 92.12 192 SER A CA 1
ATOM 1486 C C . SER A 1 192 ? 3.019 12.844 -10.808 1.00 92.12 192 SER A C 1
ATOM 1488 O O . SER A 1 192 ? 4.218 13.001 -11.024 1.00 92.12 192 SER A O 1
ATOM 1490 N N . GLU A 1 193 ? 2.568 12.202 -9.728 1.00 91.44 193 GLU A N 1
ATOM 1491 C CA . GLU A 1 193 ? 3.431 11.699 -8.653 1.00 91.44 193 GLU A CA 1
ATOM 1492 C C . GLU A 1 193 ? 4.489 10.698 -9.154 1.00 91.44 193 GLU A C 1
ATOM 1494 O O . GLU A 1 193 ? 5.645 10.732 -8.739 1.00 91.44 193 GLU A O 1
ATOM 1499 N N . LEU A 1 194 ? 4.119 9.835 -10.104 1.00 92.00 194 LEU A N 1
ATOM 1500 C CA . LEU A 1 194 ? 4.997 8.791 -10.649 1.00 92.00 194 LEU A CA 1
ATOM 1501 C C . LEU A 1 194 ? 5.906 9.263 -11.800 1.00 92.00 194 LEU A C 1
ATOM 1503 O O . LEU A 1 194 ? 6.915 8.617 -12.103 1.00 92.00 194 LEU A O 1
ATOM 1507 N N . TRP A 1 195 ? 5.543 10.346 -12.486 1.00 89.31 195 TRP A N 1
ATOM 1508 C CA . TRP A 1 195 ? 6.234 10.800 -13.699 1.00 89.31 195 TRP A CA 1
ATOM 1509 C C . TRP A 1 195 ? 7.004 12.101 -13.518 1.00 89.31 195 TRP A C 1
ATOM 1511 O O . TRP A 1 195 ? 8.123 12.221 -14.020 1.00 89.31 195 TRP A O 1
ATOM 1521 N N . ASP A 1 196 ? 6.421 13.072 -12.820 1.00 84.25 196 ASP A N 1
ATOM 1522 C CA . ASP A 1 196 ? 6.982 14.420 -12.729 1.00 84.25 196 ASP A CA 1
ATOM 1523 C C . ASP A 1 196 ? 8.045 14.510 -11.626 1.00 84.25 196 ASP A C 1
ATOM 1525 O O . ASP A 1 196 ? 8.951 15.351 -11.682 1.00 84.25 196 ASP A O 1
ATOM 1529 N N . ARG A 1 197 ? 7.978 13.610 -10.637 1.00 80.19 197 ARG A N 1
ATOM 1530 C CA . ARG A 1 197 ? 8.923 13.575 -9.523 1.00 80.19 197 ARG A CA 1
ATOM 1531 C C . ARG A 1 197 ? 10.230 12.888 -9.878 1.00 80.19 197 ARG A C 1
ATOM 1533 O O . ARG A 1 197 ? 10.287 11.782 -10.417 1.00 80.19 197 ARG A O 1
ATOM 1540 N N . LYS A 1 198 ? 11.315 13.561 -9.500 1.00 77.94 198 LYS A N 1
ATOM 1541 C CA . LYS A 1 198 ? 12.697 13.107 -9.709 1.00 77.94 198 LYS A CA 1
ATOM 1542 C C . LYS A 1 198 ? 13.328 12.481 -8.467 1.00 77.94 198 LYS A C 1
ATOM 1544 O O . LYS A 1 198 ? 14.435 11.966 -8.566 1.00 77.94 198 LYS A O 1
ATOM 1549 N N . ASP A 1 199 ? 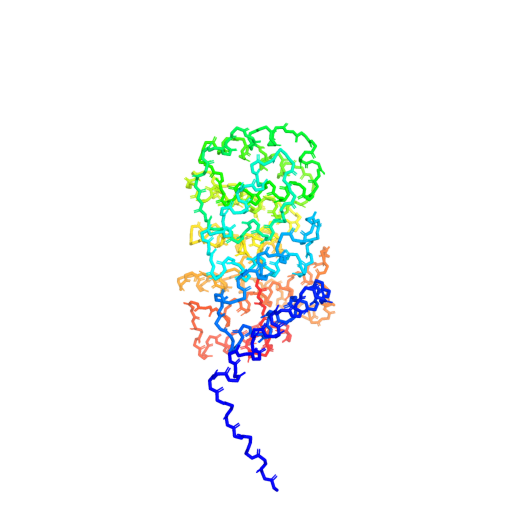12.666 12.583 -7.320 1.00 82.31 199 ASP A N 1
ATOM 1550 C CA . ASP A 1 199 ? 13.083 11.936 -6.081 1.00 82.31 199 ASP A CA 1
ATOM 1551 C C . ASP A 1 199 ? 12.466 10.537 -5.961 1.00 82.31 199 ASP A C 1
ATOM 1553 O O . ASP A 1 199 ? 11.687 10.097 -6.805 1.00 82.31 199 ASP A O 1
ATOM 1557 N N . ASP A 1 200 ? 12.803 9.821 -4.898 1.00 82.31 200 ASP A N 1
ATOM 1558 C CA . ASP A 1 200 ? 12.361 8.438 -4.707 1.00 82.31 200 ASP A CA 1
ATOM 1559 C C . ASP A 1 200 ? 10.878 8.319 -4.317 1.00 82.31 200 ASP A C 1
ATOM 1561 O O . ASP A 1 200 ? 10.386 7.211 -4.086 1.00 82.31 200 ASP A O 1
ATOM 1565 N N . CYS A 1 201 ? 10.157 9.442 -4.215 1.00 88.06 201 CYS A N 1
ATOM 1566 C CA . CYS A 1 201 ? 8.849 9.460 -3.579 1.00 88.06 201 CYS A CA 1
ATOM 1567 C C . CYS A 1 201 ? 7.799 8.686 -4.366 1.00 88.06 201 CYS A C 1
ATOM 1569 O O . CYS A 1 201 ? 7.092 7.878 -3.772 1.00 88.06 201 CYS A O 1
ATOM 1571 N N . GLY A 1 202 ? 7.768 8.828 -5.695 1.00 88.50 202 GLY A N 1
ATOM 1572 C CA . GLY A 1 202 ? 6.799 8.118 -6.533 1.00 88.50 202 GLY A CA 1
ATOM 1573 C C . GLY A 1 202 ? 6.822 6.599 -6.313 1.00 88.50 202 GLY A C 1
ATOM 1574 O O . GLY A 1 202 ? 5.777 5.969 -6.152 1.00 88.50 202 GLY A O 1
ATOM 1575 N N . GLY A 1 203 ? 8.009 5.994 -6.196 1.00 90.06 203 GLY A N 1
ATOM 1576 C CA . GLY A 1 203 ? 8.119 4.568 -5.878 1.00 90.06 203 GLY A CA 1
ATOM 1577 C C . GLY A 1 203 ? 7.709 4.226 -4.441 1.00 90.06 203 GLY A C 1
ATOM 1578 O O . GLY A 1 203 ? 7.082 3.190 -4.217 1.00 90.06 203 GLY A O 1
ATOM 1579 N N . GLN A 1 204 ? 8.006 5.088 -3.464 1.00 91.75 204 GLN A N 1
ATOM 1580 C CA . GLN A 1 204 ? 7.542 4.894 -2.084 1.00 91.75 204 GLN A CA 1
ATOM 1581 C C . GLN A 1 204 ? 6.013 4.993 -1.980 1.00 91.75 204 GLN A C 1
ATOM 1583 O O . GLN A 1 204 ? 5.403 4.166 -1.308 1.00 91.75 204 GLN A O 1
ATOM 1588 N N . VAL A 1 205 ? 5.385 5.926 -2.702 1.00 94.69 205 VAL A N 1
ATOM 1589 C CA . VAL A 1 205 ? 3.924 6.062 -2.787 1.00 94.69 205 VAL A CA 1
ATOM 1590 C C . VAL A 1 205 ? 3.289 4.781 -3.331 1.00 94.69 205 VAL A C 1
ATOM 1592 O O . VAL A 1 205 ? 2.295 4.326 -2.771 1.00 94.69 205 VAL A O 1
ATOM 1595 N N . LEU A 1 206 ? 3.871 4.141 -4.358 1.00 94.62 206 LEU A N 1
ATOM 1596 C CA . LEU A 1 206 ? 3.369 2.853 -4.866 1.00 94.62 206 LEU A CA 1
ATOM 1597 C C . LEU A 1 206 ? 3.405 1.745 -3.810 1.00 94.62 206 LEU A C 1
ATOM 1599 O O . LEU A 1 206 ? 2.426 1.011 -3.666 1.00 94.62 206 LEU A O 1
ATOM 1603 N N . ARG A 1 207 ? 4.508 1.636 -3.058 1.00 93.31 207 ARG A N 1
ATOM 1604 C CA . ARG A 1 207 ? 4.639 0.664 -1.961 1.00 93.31 207 ARG A CA 1
ATOM 1605 C C . ARG A 1 207 ? 3.606 0.901 -0.869 1.00 93.31 207 ARG A C 1
ATOM 1607 O O . ARG A 1 207 ? 2.949 -0.043 -0.432 1.00 93.31 207 ARG A O 1
ATOM 1614 N N . SER A 1 208 ? 3.455 2.150 -0.436 1.00 94.69 208 SER A N 1
ATOM 1615 C CA . SER A 1 208 ? 2.499 2.503 0.610 1.00 94.69 208 SER A CA 1
ATOM 1616 C C . SER A 1 208 ? 1.067 2.264 0.134 1.00 94.69 208 SER A C 1
ATOM 1618 O O . SER A 1 208 ? 0.301 1.618 0.841 1.00 94.69 208 SER A O 1
ATOM 1620 N N . LEU A 1 209 ? 0.726 2.655 -1.098 1.00 94.81 209 LEU A N 1
ATOM 1621 C CA . LEU A 1 209 ? -0.607 2.450 -1.666 1.00 94.81 209 LEU A CA 1
ATOM 1622 C C . LEU A 1 209 ? -0.958 0.963 -1.796 1.00 94.81 209 LEU A C 1
ATOM 1624 O O . LEU A 1 209 ? -2.060 0.564 -1.431 1.00 94.81 209 LEU A O 1
ATOM 1628 N N . HIS A 1 210 ? -0.011 0.132 -2.239 1.00 94.62 210 HIS A N 1
ATOM 1629 C CA . HIS A 1 210 ? -0.161 -1.324 -2.222 1.00 94.62 210 HIS A CA 1
ATOM 1630 C C . HIS A 1 210 ? -0.468 -1.865 -0.823 1.00 94.62 210 HIS A C 1
ATOM 1632 O O . HIS A 1 210 ? -1.375 -2.681 -0.669 1.00 94.62 210 HIS A O 1
ATOM 1638 N N . ALA A 1 211 ? 0.275 -1.409 0.189 1.00 92.62 211 ALA A N 1
ATOM 1639 C CA . ALA A 1 211 ? 0.142 -1.903 1.553 1.00 92.62 211 ALA A CA 1
ATOM 1640 C C . ALA A 1 211 ? -1.194 -1.511 2.207 1.00 92.62 211 ALA A C 1
ATOM 1642 O O . ALA A 1 211 ? -1.728 -2.281 3.003 1.00 92.62 211 ALA A O 1
ATOM 1643 N N . VAL A 1 212 ? -1.728 -0.325 1.895 1.00 92.06 212 VAL A N 1
ATOM 1644 C CA . VAL A 1 212 ? -2.916 0.218 2.579 1.00 92.06 212 VAL A CA 1
ATOM 1645 C C . VAL A 1 212 ? -4.219 0.033 1.796 1.00 92.06 212 VAL A C 1
ATOM 1647 O O . VAL A 1 212 ? -5.271 -0.173 2.412 1.00 92.06 212 VAL A O 1
ATOM 1650 N N . ARG A 1 213 ? -4.168 0.101 0.456 1.00 92.31 213 ARG A N 1
ATOM 1651 C CA . ARG A 1 213 ? -5.337 0.023 -0.434 1.00 92.31 213 ARG A CA 1
ATOM 1652 C C . ARG A 1 213 ? -4.950 -0.293 -1.888 1.00 92.31 213 ARG A C 1
ATOM 1654 O O . ARG A 1 213 ? -4.969 0.580 -2.760 1.00 92.31 213 ARG A O 1
ATOM 1661 N N . TYR A 1 214 ? -4.690 -1.563 -2.185 1.00 91.75 214 TYR A N 1
ATOM 1662 C CA . TYR A 1 214 ? -4.722 -2.025 -3.574 1.00 91.75 214 TYR A CA 1
ATOM 1663 C C . TYR A 1 214 ? -6.158 -2.001 -4.136 1.00 91.75 214 TYR A C 1
ATOM 1665 O O . TYR A 1 214 ? -7.115 -2.383 -3.464 1.00 91.75 214 TYR A O 1
ATOM 1673 N N . SER A 1 215 ? -6.290 -1.576 -5.394 1.00 91.81 215 SER A N 1
ATOM 1674 C CA . SER A 1 215 ? -7.491 -1.739 -6.218 1.00 91.81 215 SER A CA 1
ATOM 1675 C C . SER A 1 215 ? -7.109 -1.811 -7.699 1.00 91.81 215 SER A C 1
ATOM 1677 O O . SER A 1 215 ? -6.188 -1.106 -8.118 1.00 91.81 215 SER A O 1
ATOM 1679 N N . ASP A 1 216 ? -7.856 -2.561 -8.513 1.00 93.62 216 ASP A N 1
ATOM 1680 C CA . ASP A 1 216 ? -7.604 -2.700 -9.963 1.00 93.62 216 ASP A CA 1
ATOM 1681 C C . ASP A 1 216 ? -7.597 -1.370 -10.730 1.00 93.62 216 ASP A C 1
ATOM 1683 O O . ASP A 1 216 ? -6.920 -1.229 -11.747 1.00 93.62 216 ASP A O 1
ATOM 1687 N N . GLU A 1 217 ? -8.290 -0.356 -10.213 1.00 94.38 217 GLU A N 1
ATOM 1688 C CA . GLU A 1 217 ? -8.322 1.007 -10.759 1.00 94.38 217 GLU A CA 1
ATOM 1689 C C . GLU A 1 217 ? -6.934 1.670 -10.838 1.00 94.38 217 GLU A C 1
ATOM 1691 O O . GLU A 1 217 ? -6.740 2.622 -11.596 1.00 94.38 217 GLU A O 1
ATOM 1696 N N . LEU A 1 218 ? -5.955 1.163 -10.081 1.00 95.88 218 LEU A N 1
ATOM 1697 C CA . LEU A 1 218 ? -4.575 1.648 -10.088 1.00 95.88 218 LEU A CA 1
ATOM 1698 C C . LEU A 1 218 ? -3.786 1.141 -11.303 1.00 95.88 218 LEU A C 1
ATOM 1700 O O . LEU A 1 218 ? -2.878 1.821 -11.789 1.00 95.88 218 LEU A O 1
ATOM 1704 N N . LEU A 1 219 ? -4.133 -0.041 -11.820 1.00 95.56 219 LEU A N 1
ATOM 1705 C CA . LEU A 1 219 ? -3.346 -0.760 -12.824 1.00 95.56 219 LEU A CA 1
ATOM 1706 C C . LEU A 1 219 ? -3.135 0.014 -14.136 1.00 95.56 219 LEU A C 1
ATOM 1708 O O . LEU A 1 219 ? -2.013 -0.031 -14.649 1.00 95.56 219 LEU A O 1
ATOM 1712 N N . PRO A 1 220 ? -4.102 0.789 -14.675 1.00 95.31 220 PRO A N 1
ATOM 1713 C CA . PRO A 1 220 ? -3.855 1.630 -15.847 1.00 95.31 220 PRO A CA 1
ATOM 1714 C C . PRO A 1 220 ? -2.746 2.668 -15.641 1.00 95.31 220 PRO A C 1
ATOM 1716 O O . PRO A 1 220 ? -2.001 2.973 -16.575 1.00 95.31 220 PRO A O 1
ATOM 1719 N N . VAL A 1 221 ? -2.637 3.236 -14.436 1.00 96.31 221 VAL A N 1
ATOM 1720 C CA . VAL A 1 221 ? -1.625 4.252 -14.112 1.00 96.31 221 VAL A CA 1
ATOM 1721 C C . VAL A 1 221 ? -0.270 3.589 -13.871 1.00 96.31 221 VAL A C 1
ATOM 1723 O O . VAL A 1 221 ? 0.741 4.034 -14.414 1.00 96.31 221 VAL A O 1
ATOM 1726 N N . ILE A 1 222 ? -0.260 2.476 -13.140 1.00 95.62 222 ILE A N 1
ATOM 1727 C CA . ILE A 1 222 ? 0.950 1.706 -12.824 1.00 95.62 222 ILE A CA 1
ATOM 1728 C C . ILE A 1 222 ? 1.572 1.104 -14.090 1.00 95.62 222 ILE A C 1
ATOM 1730 O O . ILE A 1 222 ? 2.782 1.191 -14.285 1.00 95.62 222 ILE A O 1
ATOM 1734 N N . SER A 1 223 ? 0.747 0.597 -15.009 1.00 95.94 223 SER A N 1
ATOM 1735 C CA . SER A 1 223 ? 1.198 0.097 -16.315 1.00 95.94 223 SER A CA 1
ATOM 1736 C C . SER A 1 223 ? 1.950 1.165 -17.108 1.00 95.94 223 SER A C 1
ATOM 1738 O O . SER A 1 223 ? 2.965 0.879 -17.739 1.00 95.94 223 SER A O 1
ATOM 1740 N N . LYS A 1 224 ? 1.494 2.424 -17.045 1.00 94.50 224 LYS A N 1
ATOM 1741 C CA . LYS A 1 224 ? 2.211 3.547 -17.662 1.00 94.50 224 LYS A CA 1
ATOM 1742 C C . LYS A 1 224 ? 3.509 3.844 -16.918 1.00 94.50 224 LYS A C 1
ATOM 1744 O O . LYS A 1 224 ? 4.525 4.061 -17.569 1.00 94.50 224 LYS A O 1
ATOM 1749 N N . ALA A 1 225 ? 3.497 3.822 -15.585 1.00 94.62 225 ALA A N 1
ATOM 1750 C CA . ALA A 1 225 ? 4.664 4.114 -14.750 1.00 94.62 225 ALA A CA 1
ATOM 1751 C C . ALA A 1 225 ? 5.860 3.169 -14.982 1.00 94.62 225 ALA A C 1
ATOM 1753 O O . ALA A 1 225 ? 6.991 3.548 -14.681 1.00 94.62 225 ALA A O 1
ATOM 1754 N N . LEU A 1 226 ? 5.655 2.004 -15.609 1.00 93.31 226 LEU A N 1
ATOM 1755 C CA . LEU A 1 226 ? 6.747 1.144 -16.082 1.00 93.31 226 LEU A CA 1
ATOM 1756 C C . LEU A 1 226 ? 7.674 1.840 -17.108 1.00 93.31 226 LEU A C 1
ATOM 1758 O O . LEU A 1 226 ? 8.815 1.433 -17.316 1.00 93.31 226 LEU A O 1
ATOM 1762 N N . ASN A 1 227 ? 7.206 2.920 -17.731 1.00 91.31 227 ASN A N 1
ATOM 1763 C CA . ASN A 1 227 ? 7.988 3.749 -18.646 1.00 91.31 227 ASN A CA 1
ATOM 1764 C C . ASN A 1 227 ? 8.506 5.043 -17.997 1.00 91.31 227 ASN A C 1
ATOM 1766 O O . ASN A 1 227 ? 9.043 5.899 -18.702 1.00 91.31 227 ASN A O 1
ATOM 1770 N N . SER A 1 228 ? 8.355 5.201 -16.677 1.00 90.38 228 SER A N 1
ATOM 1771 C CA . SER A 1 228 ? 8.846 6.379 -15.961 1.00 90.38 228 SER A CA 1
ATOM 1772 C C . SER A 1 228 ? 10.369 6.515 -16.125 1.00 90.38 228 SER A C 1
ATOM 1774 O O . SER A 1 228 ? 11.096 5.515 -16.051 1.00 90.38 228 SER A O 1
ATOM 1776 N N . PRO A 1 229 ? 10.888 7.743 -16.326 1.00 86.19 229 PRO A N 1
ATOM 1777 C CA . PRO A 1 229 ? 12.327 7.991 -16.320 1.00 86.19 229 PRO A CA 1
ATOM 1778 C C . PRO A 1 229 ? 12.934 7.837 -14.920 1.00 86.19 229 PRO A C 1
ATOM 1780 O O . PRO A 1 229 ? 14.153 7.747 -14.794 1.00 86.19 229 PRO A O 1
ATOM 1783 N N . ASN A 1 230 ? 12.105 7.818 -13.871 1.00 86.69 230 ASN A N 1
ATOM 1784 C CA . ASN A 1 230 ? 12.551 7.650 -12.500 1.00 86.69 230 ASN A CA 1
ATOM 1785 C C . ASN A 1 230 ? 12.788 6.156 -12.199 1.00 86.69 230 ASN A C 1
ATOM 1787 O O . ASN A 1 230 ? 11.817 5.395 -12.144 1.00 86.69 230 ASN A O 1
ATOM 1791 N N . PRO A 1 231 ? 14.046 5.731 -11.967 1.00 84.88 231 PRO A N 1
ATOM 1792 C CA . PRO A 1 231 ? 14.425 4.327 -11.807 1.00 84.88 231 PRO A CA 1
ATOM 1793 C C . PRO A 1 231 ? 13.751 3.652 -10.608 1.00 84.88 231 PRO A C 1
ATOM 1795 O O . PRO A 1 231 ? 13.389 2.478 -10.686 1.00 84.88 231 PRO A O 1
ATOM 1798 N N . ILE A 1 232 ? 13.534 4.387 -9.516 1.00 86.56 232 ILE A N 1
ATOM 1799 C CA . ILE A 1 232 ? 12.851 3.864 -8.331 1.00 86.56 232 ILE A CA 1
ATOM 1800 C C . ILE A 1 232 ? 11.373 3.633 -8.643 1.00 86.56 232 ILE A C 1
ATOM 1802 O O . ILE A 1 232 ? 10.843 2.563 -8.349 1.00 86.56 232 ILE A O 1
ATOM 1806 N N . THR A 1 233 ? 10.724 4.583 -9.318 1.00 91.75 233 THR A N 1
ATOM 1807 C CA . THR A 1 233 ? 9.314 4.441 -9.704 1.00 91.75 233 THR A CA 1
ATOM 1808 C C . THR A 1 233 ? 9.090 3.261 -10.644 1.00 91.75 233 THR A C 1
ATOM 1810 O O . THR A 1 233 ? 8.204 2.450 -10.390 1.00 91.75 233 THR A O 1
ATOM 1813 N N . VAL A 1 234 ? 9.903 3.109 -11.695 1.00 93.19 234 VAL A N 1
ATOM 1814 C CA . VAL A 1 234 ? 9.757 1.976 -12.626 1.00 93.19 234 VAL A CA 1
ATOM 1815 C C . VAL A 1 234 ? 10.028 0.626 -11.954 1.00 93.19 234 VAL A C 1
ATOM 1817 O O . VAL A 1 234 ? 9.334 -0.345 -12.244 1.00 93.19 234 VAL A O 1
ATOM 1820 N N . THR A 1 235 ? 10.983 0.566 -11.021 1.00 93.00 235 THR A N 1
ATOM 1821 C CA . THR A 1 235 ? 11.274 -0.644 -10.235 1.00 93.00 235 THR A CA 1
ATOM 1822 C C . THR A 1 235 ? 10.051 -1.055 -9.415 1.00 93.00 235 THR A C 1
ATOM 1824 O O . THR A 1 235 ? 9.617 -2.202 -9.484 1.00 93.00 235 THR A O 1
ATOM 1827 N N . GLN A 1 236 ? 9.448 -0.110 -8.688 1.00 93.94 236 GLN A N 1
ATOM 1828 C CA . GLN A 1 236 ? 8.256 -0.382 -7.879 1.00 93.94 236 GLN A CA 1
ATOM 1829 C C . GLN A 1 236 ? 7.026 -0.674 -8.749 1.00 93.94 236 GLN A C 1
ATOM 1831 O O . GLN A 1 236 ? 6.249 -1.565 -8.428 1.00 93.94 236 GLN A O 1
ATOM 1836 N N . ALA A 1 237 ? 6.873 -0.006 -9.895 1.00 95.94 237 ALA A N 1
ATOM 1837 C CA . ALA A 1 237 ? 5.802 -0.307 -10.843 1.00 95.94 237 ALA A CA 1
ATOM 1838 C C . ALA A 1 237 ? 5.905 -1.737 -11.398 1.00 95.94 237 ALA A C 1
ATOM 1840 O O . ALA A 1 237 ? 4.890 -2.426 -11.485 1.00 95.94 237 ALA A O 1
ATOM 1841 N N . ALA A 1 238 ? 7.114 -2.210 -11.726 1.00 96.81 238 ALA A N 1
ATOM 1842 C CA . ALA A 1 238 ? 7.332 -3.581 -12.184 1.00 96.81 238 ALA A CA 1
ATOM 1843 C C . ALA A 1 238 ? 6.902 -4.605 -11.124 1.00 96.81 238 ALA A C 1
ATOM 1845 O O . ALA A 1 238 ? 6.099 -5.487 -11.419 1.00 96.81 238 ALA A O 1
ATOM 1846 N N . LEU A 1 239 ? 7.374 -4.446 -9.883 1.00 96.00 239 LEU A N 1
ATOM 1847 C CA . LEU A 1 239 ? 7.001 -5.322 -8.768 1.00 96.00 239 LEU A CA 1
ATOM 1848 C C . LEU A 1 239 ? 5.489 -5.301 -8.506 1.00 96.00 239 LEU A C 1
ATOM 1850 O O . LEU A 1 239 ? 4.887 -6.350 -8.293 1.00 96.00 239 LEU A O 1
ATOM 1854 N N . PHE A 1 240 ? 4.856 -4.129 -8.602 1.00 96.31 240 PHE A N 1
ATOM 1855 C CA . PHE A 1 240 ? 3.413 -3.998 -8.414 1.00 96.31 240 PHE A CA 1
ATOM 1856 C C . PHE A 1 240 ? 2.657 -4.797 -9.481 1.00 96.31 240 PHE A C 1
ATOM 1858 O O . PHE A 1 240 ? 1.702 -5.504 -9.164 1.00 96.31 240 PHE A O 1
ATOM 1865 N N . LEU A 1 241 ? 3.090 -4.724 -10.744 1.00 96.06 241 LEU A N 1
ATOM 1866 C CA . LEU A 1 241 ? 2.499 -5.517 -11.822 1.00 96.06 241 LEU A CA 1
ATOM 1867 C C . LEU A 1 241 ? 2.735 -7.020 -11.633 1.00 96.06 241 LEU A C 1
ATOM 1869 O O . LEU A 1 241 ? 1.837 -7.788 -11.947 1.00 96.06 241 LEU A O 1
ATOM 1873 N N . GLY A 1 242 ? 3.881 -7.455 -11.104 1.00 95.62 242 GLY A N 1
ATOM 1874 C CA . GLY A 1 242 ? 4.089 -8.871 -10.771 1.00 95.62 242 GLY A CA 1
ATOM 1875 C C . GLY A 1 242 ? 3.073 -9.384 -9.741 1.00 95.62 242 GLY A C 1
ATOM 1876 O O . GLY A 1 242 ? 2.506 -10.467 -9.888 1.00 95.62 242 GLY A O 1
ATOM 1877 N N . GLU A 1 243 ? 2.787 -8.573 -8.726 1.00 95.50 243 GLU A N 1
ATOM 1878 C CA . GLU A 1 243 ? 1.837 -8.915 -7.665 1.00 95.50 243 GLU A CA 1
ATOM 1879 C C . GLU A 1 243 ? 0.367 -8.848 -8.120 1.00 95.50 243 GLU A C 1
ATOM 1881 O O . GLU A 1 243 ? -0.428 -9.710 -7.748 1.00 95.50 243 GLU A O 1
ATOM 1886 N N . HIS A 1 244 ? -0.004 -7.849 -8.930 1.00 95.56 244 HIS A N 1
ATOM 1887 C CA . HIS A 1 244 ? -1.418 -7.507 -9.180 1.00 95.56 244 HIS A CA 1
ATOM 1888 C C . HIS A 1 244 ? -1.794 -7.290 -10.646 1.00 95.56 244 HIS A C 1
ATOM 1890 O O . HIS A 1 244 ? -2.966 -7.111 -10.963 1.00 95.56 244 HIS A O 1
ATOM 1896 N N . GLY A 1 245 ? -0.827 -7.262 -11.558 1.00 94.38 245 GLY A N 1
ATOM 1897 C CA . GLY A 1 245 ? -1.063 -6.956 -12.966 1.00 94.38 245 GLY A CA 1
ATOM 1898 C C . GLY A 1 245 ? -2.017 -7.949 -13.625 1.00 94.38 245 GLY A C 1
ATOM 1899 O O . GLY A 1 245 ? -2.075 -9.124 -13.261 1.00 94.38 245 GLY A O 1
ATOM 1900 N N . TRP A 1 246 ? -2.765 -7.488 -14.625 1.00 94.94 246 TRP A N 1
ATOM 1901 C CA . TRP A 1 246 ? -3.601 -8.380 -15.426 1.00 94.94 246 TRP A CA 1
ATOM 1902 C C . TRP A 1 246 ? -2.735 -9.342 -16.249 1.00 94.94 246 TRP A C 1
ATOM 1904 O O . TRP A 1 246 ? -1.617 -8.978 -16.614 1.00 94.94 246 TRP A O 1
ATOM 1914 N N . PRO A 1 247 ? -3.249 -10.520 -16.646 1.00 94.31 247 PRO A N 1
ATOM 1915 C CA . PRO A 1 247 ? -2.516 -11.423 -17.536 1.00 94.31 247 PRO A CA 1
ATOM 1916 C C . PRO A 1 247 ? -2.027 -10.734 -18.824 1.00 94.31 247 PRO A C 1
ATOM 1918 O O . PRO A 1 247 ? -0.920 -10.979 -19.289 1.00 94.31 247 PRO A O 1
ATOM 1921 N N . SER A 1 248 ? -2.816 -9.798 -19.366 1.00 92.88 248 SER A N 1
ATOM 1922 C CA . SER A 1 248 ? -2.458 -9.004 -20.551 1.00 92.88 248 SER A CA 1
ATOM 1923 C C . SER A 1 248 ? -1.319 -8.001 -20.327 1.00 92.88 248 SER A C 1
ATOM 1925 O O . SER A 1 248 ? -0.853 -7.394 -21.286 1.00 92.88 248 SER A O 1
ATOM 1927 N N . CYS A 1 249 ? -0.886 -7.776 -19.084 1.00 93.81 249 CYS A N 1
ATOM 1928 C CA . CYS A 1 249 ? 0.232 -6.891 -18.766 1.00 93.81 249 CYS A CA 1
ATOM 1929 C C . CYS A 1 249 ? 1.596 -7.573 -18.930 1.00 93.81 249 CYS A C 1
ATOM 1931 O O . CYS A 1 249 ? 2.587 -6.852 -18.884 1.00 93.81 249 CYS A O 1
ATOM 1933 N N . GLN A 1 250 ? 1.672 -8.898 -19.137 1.00 95.50 250 GLN A N 1
ATOM 1934 C CA . GLN A 1 250 ? 2.936 -9.649 -19.236 1.00 95.50 250 GLN A CA 1
ATOM 1935 C C . GLN A 1 250 ? 3.920 -9.044 -20.255 1.00 95.50 250 GLN A C 1
ATOM 1937 O O . GLN A 1 250 ? 5.127 -9.004 -20.009 1.00 95.50 250 GLN A O 1
ATOM 1942 N N . ASP A 1 251 ? 3.419 -8.532 -21.379 1.00 95.75 251 ASP A N 1
ATOM 1943 C CA . ASP A 1 251 ? 4.264 -7.946 -22.423 1.00 95.75 251 ASP A CA 1
ATOM 1944 C C . ASP A 1 251 ? 4.960 -6.651 -21.974 1.00 95.75 251 ASP A C 1
ATOM 1946 O O . ASP A 1 251 ? 6.024 -6.312 -22.492 1.00 95.75 251 ASP A O 1
ATOM 1950 N N . LEU A 1 252 ? 4.403 -5.926 -20.994 1.00 96.19 252 LEU A N 1
ATOM 1951 C CA . LEU A 1 252 ? 4.960 -4.652 -20.532 1.00 96.19 252 LEU A CA 1
ATOM 1952 C C . LEU A 1 252 ? 6.313 -4.853 -19.812 1.00 96.19 252 LEU A C 1
ATOM 1954 O O . LEU A 1 252 ? 7.291 -4.224 -20.231 1.00 96.19 252 LEU A O 1
ATOM 1958 N N . PRO A 1 253 ? 6.444 -5.729 -18.787 1.00 96.31 253 PRO A N 1
ATOM 1959 C CA . PRO A 1 253 ? 7.746 -6.086 -18.224 1.00 96.31 253 PRO A CA 1
ATOM 1960 C C . PRO A 1 253 ? 8.745 -6.615 -19.260 1.00 96.31 253 PRO A C 1
ATOM 1962 O O . PRO A 1 253 ? 9.909 -6.224 -19.208 1.00 96.31 253 PRO A O 1
ATOM 1965 N N . TRP A 1 254 ? 8.313 -7.430 -20.233 1.00 97.25 254 TRP A N 1
ATOM 1966 C CA . TRP A 1 254 ? 9.198 -7.912 -21.303 1.00 97.25 254 TRP A CA 1
ATOM 1967 C C . TRP A 1 254 ? 9.802 -6.767 -22.117 1.00 97.25 254 TRP A C 1
ATOM 1969 O O . TRP A 1 254 ? 11.024 -6.673 -22.227 1.00 97.25 254 TRP A O 1
ATOM 1979 N N . GLN A 1 255 ? 8.968 -5.850 -22.614 1.00 95.94 255 GLN A N 1
ATOM 1980 C CA . GLN A 1 255 ? 9.425 -4.676 -23.365 1.00 95.94 255 GLN A CA 1
ATOM 1981 C C . GLN A 1 255 ? 10.408 -3.830 -22.550 1.00 95.94 255 GLN A C 1
ATOM 1983 O O . GLN A 1 255 ? 11.427 -3.359 -23.066 1.00 95.94 255 GLN A O 1
ATOM 1988 N N . ARG A 1 256 ? 10.129 -3.651 -21.253 1.00 95.75 256 ARG A N 1
ATOM 1989 C CA . ARG A 1 256 ? 11.009 -2.885 -20.371 1.00 95.75 256 ARG A CA 1
ATOM 1990 C C . ARG A 1 256 ? 12.360 -3.573 -20.174 1.00 95.75 256 ARG A C 1
ATOM 1992 O O . ARG A 1 256 ? 13.388 -2.893 -20.200 1.00 95.75 256 ARG A O 1
ATOM 1999 N N . LEU A 1 257 ? 12.362 -4.892 -19.997 1.00 95.88 257 LEU A N 1
ATOM 2000 C CA . LEU A 1 257 ? 13.576 -5.680 -19.812 1.00 95.88 257 LEU A CA 1
ATOM 2001 C C . LEU A 1 257 ? 14.445 -5.692 -21.073 1.00 95.88 257 LEU A C 1
ATOM 2003 O O . LEU A 1 257 ? 15.646 -5.466 -20.992 1.00 95.88 257 LEU A O 1
ATOM 2007 N N . GLU A 1 258 ? 13.840 -5.858 -22.247 1.00 95.56 258 GLU A N 1
ATOM 2008 C CA . GLU A 1 258 ? 14.540 -5.815 -23.536 1.00 95.56 258 GLU A CA 1
ATOM 2009 C C . GLU A 1 258 ? 15.206 -4.456 -23.794 1.00 95.56 258 GLU A C 1
ATOM 2011 O O . GLU A 1 258 ? 16.348 -4.386 -24.264 1.00 95.56 258 GLU A O 1
ATOM 2016 N N . SER A 1 259 ? 14.517 -3.364 -23.445 1.00 94.19 259 SER A N 1
ATOM 2017 C CA . SER A 1 259 ? 15.088 -2.018 -23.516 1.00 94.19 259 SER A CA 1
ATOM 2018 C C . SER A 1 259 ? 16.290 -1.865 -22.584 1.00 94.19 259 SER A C 1
ATOM 2020 O O . SER A 1 259 ? 17.266 -1.213 -22.960 1.00 94.19 259 SER A O 1
ATOM 2022 N N . LEU A 1 260 ? 16.232 -2.447 -21.383 1.00 94.19 260 LEU A N 1
ATOM 2023 C CA . LEU A 1 260 ? 17.343 -2.427 -20.437 1.00 94.19 260 LEU A CA 1
ATOM 2024 C C . LEU A 1 260 ? 18.529 -3.241 -20.963 1.00 94.19 260 LEU A C 1
ATOM 2026 O O . LEU A 1 260 ? 19.651 -2.738 -20.977 1.00 94.19 260 LEU A O 1
ATOM 2030 N N . TRP A 1 261 ? 18.277 -4.460 -21.442 1.00 95.00 261 TRP A N 1
ATOM 2031 C CA . TRP A 1 261 ? 19.299 -5.332 -22.013 1.00 95.00 261 TRP A CA 1
ATOM 2032 C C . TRP A 1 261 ? 20.032 -4.672 -23.167 1.00 95.00 261 TRP A C 1
ATOM 2034 O O . TRP A 1 261 ? 21.257 -4.675 -23.191 1.00 95.00 261 TRP A O 1
ATOM 2044 N N . THR A 1 262 ? 19.297 -4.032 -24.074 1.00 94.94 262 THR A N 1
ATOM 2045 C CA . THR A 1 262 ? 19.887 -3.321 -25.212 1.00 94.94 262 THR A CA 1
ATOM 2046 C C . THR A 1 262 ? 20.753 -2.145 -24.755 1.00 94.94 262 THR A C 1
ATOM 2048 O O . THR A 1 262 ? 21.848 -1.951 -25.273 1.00 94.94 262 THR A O 1
ATOM 2051 N N . ALA A 1 263 ? 20.297 -1.373 -23.763 1.00 93.06 263 ALA A N 1
ATOM 2052 C CA . ALA A 1 263 ? 21.030 -0.209 -23.262 1.00 93.06 263 ALA A CA 1
ATOM 2053 C C . ALA A 1 263 ? 22.315 -0.572 -22.493 1.00 93.06 263 ALA A C 1
ATOM 2055 O O . ALA A 1 263 ? 23.247 0.232 -22.451 1.00 93.06 263 ALA A O 1
ATOM 2056 N N . TRP A 1 264 ? 22.365 -1.757 -21.879 1.00 93.94 264 TRP A N 1
ATOM 2057 C CA . TRP A 1 264 ? 23.462 -2.176 -21.001 1.00 93.94 264 TRP A CA 1
ATOM 2058 C C . TRP A 1 264 ? 24.296 -3.342 -21.534 1.00 93.94 264 TRP A C 1
ATOM 2060 O O . TRP A 1 264 ? 25.257 -3.725 -20.871 1.00 93.94 264 TRP A O 1
ATOM 2070 N N . HIS A 1 265 ? 23.989 -3.877 -22.719 1.00 90.06 265 HIS A N 1
ATOM 2071 C CA . HIS A 1 265 ? 24.661 -5.049 -23.292 1.00 90.06 265 HIS A CA 1
ATOM 2072 C C . HIS A 1 265 ? 26.192 -4.918 -23.288 1.00 90.06 265 HIS A C 1
ATOM 2074 O O . HIS A 1 265 ? 26.888 -5.742 -22.696 1.00 90.06 265 HIS A O 1
ATOM 2080 N N . ASP A 1 266 ? 26.713 -3.826 -23.854 1.00 92.25 266 ASP A N 1
ATOM 2081 C CA . ASP A 1 266 ? 28.159 -3.592 -23.995 1.00 92.25 266 ASP A CA 1
ATOM 2082 C C . ASP A 1 266 ? 28.858 -3.232 -22.671 1.00 92.25 266 ASP A C 1
ATOM 2084 O O . ASP A 1 266 ? 30.085 -3.174 -22.599 1.00 92.25 266 ASP A O 1
ATOM 2088 N N . ARG A 1 267 ? 28.084 -2.974 -21.610 1.00 91.31 267 ARG A N 1
ATOM 2089 C CA . ARG A 1 267 ? 28.562 -2.559 -20.281 1.00 91.31 267 ARG A CA 1
ATOM 2090 C C . ARG A 1 267 ? 28.053 -3.476 -19.166 1.00 91.31 267 ARG A C 1
ATOM 2092 O O . ARG A 1 267 ? 28.046 -3.093 -17.998 1.00 91.31 267 ARG A O 1
ATOM 2099 N N . ALA A 1 268 ? 27.652 -4.702 -19.505 1.00 88.56 268 ALA A N 1
ATOM 2100 C CA . ALA A 1 268 ? 27.069 -5.655 -18.561 1.00 88.56 268 ALA A CA 1
ATOM 2101 C C . ALA A 1 268 ? 27.999 -5.970 -17.374 1.00 88.56 268 ALA A C 1
ATOM 2103 O O . ALA A 1 268 ? 27.535 -6.168 -16.252 1.00 88.56 268 ALA A O 1
ATOM 2104 N N . SER A 1 269 ? 29.318 -5.957 -17.597 1.00 88.06 269 SER A N 1
ATOM 2105 C CA . SER A 1 269 ? 30.327 -6.168 -16.552 1.00 88.06 269 SER A CA 1
ATOM 2106 C C . SER A 1 269 ? 30.275 -5.117 -15.439 1.00 88.06 269 SER A C 1
ATOM 2108 O O . SER A 1 269 ? 30.617 -5.422 -14.298 1.00 88.06 269 SER A O 1
ATOM 2110 N N . GLU A 1 270 ? 29.799 -3.903 -15.725 1.00 88.50 270 GLU A N 1
ATOM 2111 C CA . GLU A 1 270 ? 29.646 -2.853 -14.716 1.00 88.50 270 GLU A CA 1
ATOM 2112 C C . GLU A 1 270 ? 28.515 -3.166 -13.736 1.00 88.50 270 GLU A C 1
ATOM 2114 O O . GLU A 1 270 ? 28.628 -2.866 -12.548 1.00 88.50 270 GLU A O 1
ATOM 2119 N N . LEU A 1 271 ? 27.449 -3.822 -14.207 1.00 85.44 271 LEU A N 1
ATOM 2120 C CA . LEU A 1 271 ? 26.321 -4.222 -13.365 1.00 85.44 271 LEU A CA 1
ATOM 2121 C C . LEU A 1 271 ? 26.707 -5.338 -12.383 1.00 85.44 271 LEU A C 1
ATOM 2123 O O . LEU A 1 271 ? 26.170 -5.392 -11.280 1.00 85.44 271 LEU A O 1
ATOM 2127 N N . GLN A 1 272 ? 27.657 -6.205 -12.752 1.00 79.12 272 GLN A N 1
ATOM 2128 C CA . GLN A 1 272 ? 28.086 -7.344 -11.926 1.00 79.12 272 GLN A CA 1
ATOM 2129 C C . GLN A 1 272 ? 28.873 -6.931 -10.677 1.00 79.12 272 GLN A C 1
ATOM 2131 O O . GLN A 1 272 ? 28.828 -7.619 -9.661 1.00 79.12 272 GLN A O 1
ATOM 2136 N N . VAL A 1 273 ? 29.590 -5.807 -10.739 1.00 72.69 273 VAL A N 1
ATOM 2137 C CA . VAL A 1 273 ? 30.441 -5.312 -9.642 1.00 72.69 273 VAL A CA 1
ATOM 2138 C C . VAL A 1 273 ? 29.753 -4.255 -8.776 1.00 72.69 273 VAL A C 1
ATOM 2140 O O . VAL A 1 273 ? 30.355 -3.734 -7.836 1.00 72.69 273 VAL A O 1
ATOM 2143 N N . ALA A 1 274 ? 28.501 -3.911 -9.086 1.00 66.06 274 ALA A N 1
ATOM 2144 C CA . ALA A 1 274 ? 27.766 -2.876 -8.380 1.00 66.06 274 ALA A CA 1
ATOM 2145 C C . ALA A 1 274 ? 27.448 -3.323 -6.938 1.00 66.06 274 ALA A C 1
ATOM 2147 O O . ALA A 1 274 ? 26.765 -4.332 -6.746 1.00 66.06 274 ALA A O 1
ATOM 2148 N N . PRO A 1 275 ? 27.888 -2.584 -5.899 1.00 61.78 275 PRO A N 1
ATOM 2149 C CA . PRO A 1 275 ? 27.524 -2.921 -4.532 1.00 61.78 275 PRO A CA 1
ATOM 2150 C C . PRO A 1 275 ? 26.008 -2.789 -4.362 1.00 61.78 275 PRO A C 1
ATOM 2152 O O . PRO A 1 275 ? 25.425 -1.751 -4.679 1.00 61.78 275 PRO A O 1
ATOM 2155 N N . MET A 1 276 ? 25.371 -3.842 -3.857 1.00 58.44 276 MET A N 1
ATOM 2156 C CA . MET A 1 276 ? 23.920 -3.940 -3.673 1.00 58.44 276 MET A CA 1
ATOM 2157 C C . MET A 1 276 ? 23.472 -3.194 -2.410 1.00 58.44 276 MET A C 1
ATOM 2159 O O . MET A 1 276 ? 22.973 -3.792 -1.461 1.00 58.44 276 MET A O 1
ATOM 2163 N N . ASN A 1 277 ? 23.658 -1.876 -2.387 1.00 55.34 277 ASN A N 1
ATOM 2164 C CA . ASN A 1 277 ? 23.076 -1.029 -1.353 1.00 55.34 277 ASN A CA 1
ATOM 2165 C C . ASN A 1 277 ? 21.783 -0.411 -1.889 1.00 55.34 277 ASN A C 1
ATOM 2167 O O . ASN A 1 277 ? 21.804 0.338 -2.861 1.00 55.34 277 ASN A O 1
ATOM 2171 N N . PHE A 1 278 ? 20.662 -0.696 -1.222 1.00 51.97 278 PHE A N 1
ATOM 2172 C CA . PHE A 1 278 ? 19.337 -0.105 -1.478 1.00 51.97 278 PHE A CA 1
ATOM 2173 C C . PHE A 1 278 ? 19.218 1.351 -0.996 1.00 51.97 278 PHE A C 1
ATOM 2175 O O . PHE A 1 278 ? 18.124 1.862 -0.776 1.00 51.97 278 PHE A O 1
ATOM 2182 N N . SER A 1 279 ? 20.342 2.028 -0.771 1.00 46.97 279 SER A N 1
ATOM 2183 C CA . SER A 1 279 ? 20.340 3.463 -0.524 1.00 46.97 279 SER A CA 1
ATOM 2184 C C . SER A 1 279 ? 20.035 4.188 -1.827 1.00 46.97 279 SER A C 1
ATOM 2186 O O . SER A 1 279 ? 20.555 3.787 -2.867 1.00 46.97 279 SER A O 1
ATOM 2188 N N . ALA A 1 280 ? 19.252 5.262 -1.724 1.00 47.03 280 ALA A N 1
ATOM 2189 C CA . ALA A 1 280 ? 18.970 6.291 -2.723 1.00 47.03 280 ALA A CA 1
ATOM 2190 C C . ALA A 1 280 ? 20.257 6.899 -3.317 1.00 47.03 280 ALA A C 1
ATOM 2192 O O . ALA A 1 280 ? 20.642 8.033 -3.041 1.00 47.03 280 ALA A O 1
ATOM 2193 N N . GLY A 1 281 ? 21.015 6.093 -4.046 1.00 51.00 281 GLY A N 1
ATOM 2194 C CA . GLY A 1 281 ? 22.251 6.465 -4.695 1.00 51.00 281 GLY A CA 1
ATOM 2195 C C . GLY A 1 281 ? 21.934 6.836 -6.127 1.00 51.00 281 GLY A C 1
ATOM 2196 O O . GLY A 1 281 ? 21.322 6.066 -6.862 1.00 51.00 281 GLY A O 1
ATOM 2197 N N . THR A 1 282 ? 22.414 7.996 -6.547 1.00 58.56 282 THR A N 1
ATOM 2198 C CA . THR A 1 282 ? 22.391 8.505 -7.924 1.00 58.56 282 THR A CA 1
ATOM 2199 C C . THR A 1 282 ? 23.203 7.659 -8.914 1.00 58.56 282 THR A C 1
ATOM 2201 O O . THR A 1 282 ? 23.442 8.115 -10.028 1.00 58.56 282 THR A O 1
ATOM 2204 N N . ASN A 1 283 ? 23.667 6.461 -8.534 1.00 79.62 283 ASN A N 1
ATOM 2205 C CA . ASN A 1 283 ? 24.501 5.616 -9.377 1.00 79.62 283 ASN A CA 1
ATOM 2206 C C . ASN A 1 283 ? 23.633 4.869 -10.409 1.00 79.62 283 ASN A C 1
ATOM 2208 O O . ASN A 1 283 ? 22.929 3.923 -10.037 1.00 79.62 283 ASN A O 1
ATOM 2212 N N . PRO A 1 284 ? 23.726 5.216 -11.706 1.00 84.06 284 PRO A N 1
ATOM 2213 C CA . PRO A 1 284 ? 22.899 4.602 -12.742 1.00 84.06 284 PRO A CA 1
ATOM 2214 C C . PRO A 1 284 ? 23.130 3.093 -12.880 1.00 84.06 284 PRO A C 1
ATOM 2216 O O . PRO A 1 284 ? 22.219 2.368 -13.266 1.00 84.06 284 PRO A O 1
ATOM 2219 N N . VAL A 1 285 ? 24.328 2.609 -12.532 1.00 87.75 285 VAL A N 1
ATOM 2220 C CA . VAL A 1 285 ? 24.697 1.186 -12.593 1.00 87.75 285 VAL A CA 1
ATOM 2221 C C . VAL A 1 285 ? 23.903 0.376 -11.563 1.00 87.75 285 VAL A C 1
ATOM 2223 O O . VAL A 1 285 ? 23.314 -0.650 -11.891 1.00 87.75 285 VAL A O 1
ATOM 2226 N N . GLN A 1 286 ? 23.820 0.861 -10.321 1.00 84.75 286 GLN A N 1
ATOM 2227 C CA . GLN A 1 286 ? 23.043 0.201 -9.263 1.00 84.75 286 GLN A CA 1
ATOM 2228 C C . GLN A 1 286 ? 21.548 0.206 -9.587 1.00 84.75 286 GLN A C 1
ATOM 2230 O O . GLN A 1 286 ? 20.872 -0.806 -9.418 1.00 84.75 286 GLN A O 1
ATOM 2235 N N . GLN A 1 287 ? 21.044 1.333 -10.089 1.00 85.56 287 GLN A N 1
ATOM 2236 C CA . GLN A 1 287 ? 19.644 1.488 -10.477 1.00 85.56 287 GLN A CA 1
ATOM 2237 C C . GLN A 1 287 ? 19.260 0.545 -11.622 1.00 85.56 287 GLN A C 1
ATOM 2239 O O . GLN A 1 287 ? 18.206 -0.082 -11.573 1.00 85.56 287 GLN A O 1
ATOM 2244 N N . ALA A 1 288 ? 20.127 0.390 -12.625 1.00 90.31 288 ALA A N 1
ATOM 2245 C CA . ALA A 1 288 ? 19.919 -0.559 -13.712 1.00 90.31 288 ALA A CA 1
ATOM 2246 C C . ALA A 1 288 ? 19.928 -2.016 -13.225 1.00 90.31 288 ALA A C 1
ATOM 2248 O O . ALA A 1 288 ? 19.046 -2.782 -13.603 1.00 90.31 288 ALA A O 1
ATOM 2249 N N . ALA A 1 289 ? 20.856 -2.388 -12.336 1.00 90.25 289 ALA A N 1
ATOM 2250 C CA . ALA A 1 289 ? 20.903 -3.733 -11.759 1.00 90.25 289 ALA A CA 1
ATOM 2251 C C . ALA A 1 289 ? 19.666 -4.052 -10.893 1.00 90.25 289 ALA A C 1
ATOM 2253 O O . ALA A 1 289 ? 19.172 -5.180 -10.905 1.00 90.25 289 ALA A O 1
ATOM 2254 N N . GLN A 1 290 ? 19.150 -3.071 -10.144 1.00 89.44 290 GLN A N 1
ATOM 2255 C CA . GLN A 1 290 ? 17.913 -3.214 -9.364 1.00 89.44 290 GLN A CA 1
ATOM 2256 C C . GLN A 1 290 ? 16.686 -3.335 -10.269 1.00 89.44 290 GLN A C 1
ATOM 2258 O O . GLN A 1 290 ? 15.837 -4.196 -10.039 1.00 89.44 290 GLN A O 1
ATOM 2263 N N . LEU A 1 291 ? 16.616 -2.509 -11.315 1.00 92.81 291 LEU A N 1
ATOM 2264 C CA . LEU A 1 291 ? 15.540 -2.561 -12.293 1.00 92.81 291 LEU A CA 1
ATOM 2265 C C . LEU A 1 291 ? 15.508 -3.913 -13.017 1.00 92.81 291 LEU A C 1
ATOM 2267 O O . LEU A 1 291 ? 14.431 -4.486 -13.163 1.00 92.81 291 LEU A O 1
ATOM 2271 N N . GLU A 1 292 ? 16.666 -4.445 -13.420 1.00 94.56 292 GLU A N 1
ATOM 2272 C CA . GLU A 1 292 ? 16.756 -5.775 -14.034 1.00 94.56 292 GLU A CA 1
ATOM 2273 C C . GLU A 1 292 ? 16.126 -6.841 -13.130 1.00 94.56 292 GLU A C 1
ATOM 2275 O O . GLU A 1 292 ? 15.243 -7.578 -13.561 1.00 94.56 292 GLU A O 1
ATOM 2280 N N . GLN A 1 293 ? 16.532 -6.881 -11.857 1.00 93.88 293 GLN A N 1
ATOM 2281 C CA . GLN A 1 293 ? 16.024 -7.851 -10.886 1.00 93.88 293 GLN A CA 1
ATOM 2282 C C . GLN A 1 293 ? 14.525 -7.695 -10.632 1.00 93.88 293 GLN A C 1
ATOM 2284 O O . GLN A 1 293 ? 13.815 -8.693 -10.543 1.00 93.88 293 GLN A O 1
ATOM 2289 N N . ALA A 1 294 ? 14.031 -6.462 -10.512 1.00 95.38 294 ALA A N 1
ATOM 2290 C CA . ALA A 1 294 ? 12.618 -6.207 -10.262 1.00 95.38 294 ALA A CA 1
ATOM 2291 C C . ALA A 1 294 ? 11.741 -6.623 -11.445 1.00 95.38 294 ALA A C 1
ATOM 2293 O O . ALA A 1 294 ? 10.716 -7.270 -11.246 1.00 95.38 294 ALA A O 1
ATOM 2294 N N . VAL A 1 295 ? 12.160 -6.310 -12.673 1.00 96.94 295 VAL A N 1
ATOM 2295 C CA . VAL A 1 295 ? 11.423 -6.692 -13.884 1.00 96.94 295 VAL A CA 1
ATOM 2296 C C . VAL A 1 295 ? 11.507 -8.200 -14.121 1.00 96.94 295 VAL A C 1
ATOM 2298 O O . VAL A 1 295 ? 10.491 -8.818 -14.431 1.00 96.94 295 VAL A O 1
ATOM 2301 N N . ALA A 1 296 ? 12.673 -8.819 -13.902 1.00 97.12 296 ALA A N 1
ATOM 2302 C CA . ALA A 1 296 ? 12.815 -10.272 -13.944 1.00 97.12 296 ALA A CA 1
ATOM 2303 C C . ALA A 1 296 ? 11.934 -10.960 -12.889 1.00 97.12 296 ALA A C 1
ATOM 2305 O O . ALA A 1 296 ? 11.294 -11.962 -13.195 1.00 97.12 296 ALA A O 1
ATOM 2306 N N . SER A 1 297 ? 11.844 -10.402 -11.675 1.00 96.50 297 SER A N 1
ATOM 2307 C CA . SER A 1 297 ? 10.998 -10.942 -10.602 1.00 96.50 297 SER A CA 1
ATOM 2308 C C . SER A 1 297 ? 9.524 -10.820 -10.954 1.00 96.50 297 SER A C 1
ATOM 2310 O O . SER A 1 297 ? 8.785 -11.792 -10.841 1.00 96.50 297 SER A O 1
ATOM 2312 N N . ALA A 1 298 ? 9.116 -9.657 -11.466 1.00 97.06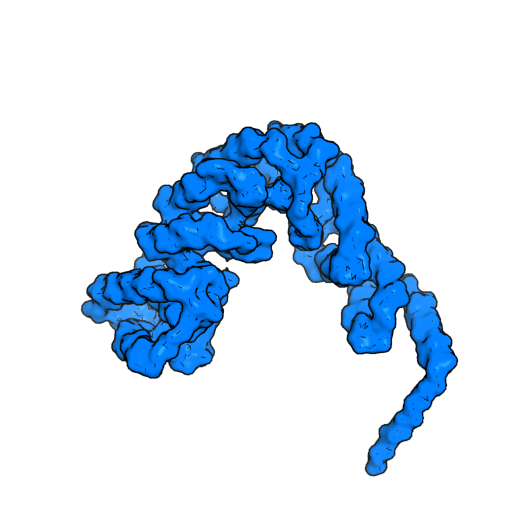 298 ALA A N 1
ATOM 2313 C CA . ALA A 1 298 ? 7.763 -9.440 -11.953 1.00 97.06 298 ALA A CA 1
ATOM 2314 C C . ALA A 1 298 ? 7.393 -10.419 -13.073 1.00 97.06 298 ALA A C 1
ATOM 2316 O O . ALA A 1 298 ? 6.262 -10.870 -13.125 1.00 97.06 298 ALA A O 1
ATOM 2317 N N . LEU A 1 299 ? 8.327 -10.780 -13.956 1.00 97.31 299 LEU A N 1
ATOM 2318 C CA . LEU A 1 299 ? 8.087 -11.760 -15.016 1.00 97.31 299 LEU A CA 1
ATOM 2319 C C . LEU A 1 299 ? 8.023 -13.200 -14.494 1.00 97.31 299 LEU A C 1
ATOM 2321 O O . LEU A 1 299 ? 7.084 -13.920 -14.828 1.00 97.31 299 LEU A O 1
ATOM 2325 N N . ALA A 1 300 ? 9.014 -13.620 -13.706 1.00 96.44 300 ALA A N 1
ATOM 2326 C CA . ALA A 1 300 ? 9.186 -15.008 -13.275 1.00 96.44 300 ALA A CA 1
ATOM 2327 C C . ALA A 1 300 ? 8.218 -15.429 -12.159 1.00 96.44 300 ALA A C 1
ATOM 2329 O O . ALA A 1 300 ? 7.796 -16.585 -12.124 1.00 96.44 300 ALA A O 1
ATOM 2330 N N . HIS A 1 301 ? 7.857 -14.497 -11.271 1.00 95.00 301 HIS A N 1
ATOM 2331 C CA . HIS A 1 301 ? 7.110 -14.765 -10.033 1.00 95.00 301 HIS A CA 1
ATOM 2332 C C . HIS A 1 301 ? 5.751 -14.070 -9.984 1.00 95.00 301 HIS A C 1
ATOM 2334 O O . HIS A 1 301 ? 5.186 -13.892 -8.905 1.00 95.00 301 HIS A O 1
ATOM 2340 N N . ALA A 1 302 ? 5.213 -13.671 -11.138 1.00 95.38 302 ALA A N 1
ATOM 2341 C CA . ALA A 1 302 ? 3.894 -13.060 -11.182 1.00 95.38 302 ALA A CA 1
ATOM 2342 C C . ALA A 1 302 ? 2.800 -13.977 -10.639 1.00 95.38 302 ALA A C 1
ATOM 2344 O O . ALA A 1 302 ? 2.800 -15.190 -10.857 1.00 95.38 302 ALA A O 1
ATOM 2345 N N . LYS A 1 303 ? 1.795 -13.369 -10.007 1.00 94.75 303 LYS A N 1
ATOM 2346 C CA . LYS A 1 303 ? 0.615 -14.093 -9.515 1.00 94.75 303 LYS A CA 1
ATOM 2347 C C . LYS A 1 303 ? -0.393 -14.429 -10.616 1.00 94.75 303 LYS A C 1
ATOM 2349 O O . LYS A 1 303 ? -1.111 -15.418 -10.496 1.00 94.75 303 LYS A O 1
ATOM 2354 N N . ASN A 1 304 ? -0.436 -13.627 -11.685 1.00 95.44 304 ASN A N 1
ATOM 2355 C CA . ASN A 1 304 ? -1.517 -13.654 -12.680 1.00 95.44 304 ASN A CA 1
ATOM 2356 C C . ASN A 1 304 ? -1.089 -14.087 -14.093 1.00 95.44 304 ASN A C 1
ATOM 2358 O O . ASN A 1 304 ? -1.932 -14.180 -14.984 1.00 95.44 304 ASN A O 1
ATOM 2362 N N . TRP A 1 305 ? 0.188 -14.381 -14.320 1.00 96.25 305 TRP A N 1
ATOM 2363 C CA . TRP A 1 305 ? 0.661 -15.042 -15.538 1.00 96.25 305 TRP A CA 1
ATOM 2364 C C . TRP A 1 305 ? 1.761 -16.038 -15.196 1.00 96.25 305 TRP A C 1
ATOM 2366 O O . TRP A 1 305 ? 2.299 -16.043 -14.092 1.00 96.25 305 TRP A O 1
ATOM 2376 N N . LYS A 1 306 ? 2.078 -16.917 -16.146 1.00 95.69 306 LYS A N 1
ATOM 2377 C CA . LYS A 1 306 ? 3.113 -17.929 -15.974 1.00 95.69 306 LYS A CA 1
ATOM 2378 C C . LYS A 1 306 ? 3.917 -18.055 -17.252 1.00 95.69 306 LYS A C 1
ATOM 2380 O O . LYS A 1 306 ? 3.357 -18.363 -18.300 1.00 95.69 306 LYS A O 1
ATOM 2385 N N . LEU A 1 307 ? 5.227 -17.874 -17.130 1.00 96.38 307 LEU A N 1
ATOM 2386 C CA . LEU A 1 307 ? 6.148 -18.082 -18.236 1.00 96.38 307 LEU A CA 1
ATOM 2387 C C . LEU A 1 307 ? 6.218 -19.567 -18.615 1.00 96.38 307 LEU A C 1
ATOM 2389 O O . LEU A 1 307 ? 6.252 -20.458 -17.759 1.00 96.38 307 LEU A O 1
ATOM 2393 N N . SER A 1 308 ? 6.266 -19.833 -19.914 1.00 96.31 308 SER A N 1
ATOM 2394 C CA . SER A 1 308 ? 6.650 -21.127 -20.470 1.00 96.31 308 SER A CA 1
ATOM 2395 C C . SER A 1 308 ? 8.132 -21.419 -20.216 1.00 96.31 308 SER A C 1
ATOM 2397 O O . SER A 1 308 ? 8.927 -20.521 -19.948 1.00 96.31 308 SER A O 1
ATOM 2399 N N . THR A 1 309 ? 8.544 -22.682 -20.355 1.00 96.06 309 THR A N 1
ATOM 2400 C CA . THR A 1 309 ? 9.962 -23.065 -20.235 1.00 96.06 309 THR A CA 1
ATOM 2401 C C . THR A 1 309 ? 10.852 -22.271 -21.192 1.00 96.06 309 THR A C 1
ATOM 2403 O O . THR A 1 309 ? 11.895 -21.780 -20.783 1.00 96.06 309 THR A O 1
ATOM 2406 N N . ALA A 1 310 ? 10.400 -22.060 -22.433 1.00 97.19 310 ALA A N 1
ATOM 2407 C CA . ALA A 1 310 ? 11.137 -21.270 -23.416 1.00 97.19 310 ALA A CA 1
ATOM 2408 C C . ALA A 1 310 ? 11.282 -19.795 -22.999 1.00 97.19 310 ALA A C 1
ATOM 2410 O O . ALA A 1 310 ? 12.318 -19.181 -23.241 1.00 97.19 310 ALA A O 1
ATOM 2411 N N . GLU A 1 311 ? 10.265 -19.221 -22.355 1.00 97.50 311 GLU A N 1
ATOM 2412 C CA . GLU A 1 311 ? 10.319 -17.854 -21.828 1.00 97.50 311 GLU A CA 1
ATOM 2413 C C . GLU A 1 311 ? 11.220 -17.738 -20.593 1.00 97.50 311 GLU A C 1
ATOM 2415 O O . GLU A 1 311 ? 11.910 -16.732 -20.446 1.00 97.50 311 GLU A O 1
ATOM 2420 N N . ILE A 1 312 ? 11.271 -18.762 -19.738 1.00 96.75 312 ILE A N 1
ATOM 2421 C CA . ILE A 1 312 ? 12.213 -18.819 -18.609 1.00 96.75 312 ILE A CA 1
ATOM 2422 C C . ILE A 1 312 ? 13.652 -18.922 -19.126 1.00 96.75 312 ILE A C 1
ATOM 2424 O O . ILE A 1 312 ? 14.515 -18.164 -18.687 1.00 96.75 312 ILE A O 1
ATOM 2428 N N . ASP A 1 313 ? 13.912 -19.793 -20.105 1.00 96.75 313 ASP A N 1
ATOM 2429 C CA . ASP A 1 313 ? 15.233 -19.915 -20.733 1.00 96.75 313 ASP A CA 1
ATOM 2430 C C . ASP A 1 313 ? 15.649 -18.599 -21.407 1.00 96.75 313 ASP A C 1
ATOM 2432 O O . ASP A 1 313 ? 16.791 -18.147 -21.272 1.00 96.75 313 ASP A O 1
ATOM 2436 N N . ARG A 1 314 ? 14.701 -17.927 -22.072 1.00 97.06 314 ARG A N 1
ATOM 2437 C CA . ARG A 1 314 ? 14.898 -16.586 -22.629 1.00 97.06 314 ARG A CA 1
ATOM 2438 C C . ARG A 1 314 ? 15.271 -15.582 -21.539 1.00 97.06 314 ARG A C 1
ATOM 2440 O O . ARG A 1 314 ? 16.273 -14.889 -21.697 1.00 97.06 314 ARG A O 1
ATOM 2447 N N . LEU A 1 315 ? 14.506 -15.521 -20.447 1.00 97.19 315 LEU A N 1
ATOM 2448 C CA . LEU A 1 315 ? 14.770 -14.624 -19.319 1.00 97.19 315 LEU A CA 1
ATOM 2449 C C . LEU A 1 315 ? 16.179 -14.852 -18.763 1.00 97.19 315 LEU A C 1
ATOM 2451 O O . LEU A 1 315 ? 16.973 -13.919 -18.667 1.00 97.19 315 LEU A O 1
ATOM 2455 N N . ARG A 1 316 ? 16.511 -16.113 -18.477 1.00 96.25 316 ARG A N 1
ATOM 2456 C CA . ARG A 1 316 ? 17.797 -16.527 -17.915 1.00 96.25 316 ARG A CA 1
ATOM 2457 C C . ARG A 1 316 ? 18.975 -16.194 -18.829 1.00 96.25 316 ARG A C 1
ATOM 2459 O O . ARG A 1 316 ? 19.998 -15.708 -18.351 1.00 96.25 316 ARG A O 1
ATOM 2466 N N . SER A 1 317 ? 18.844 -16.458 -20.129 1.00 94.50 317 SER A N 1
ATOM 2467 C CA . SER A 1 317 ? 19.906 -16.197 -21.112 1.00 94.50 317 SER A CA 1
ATOM 2468 C C . SER A 1 317 ? 20.155 -14.704 -21.351 1.00 94.50 317 SER A C 1
ATOM 2470 O O . SER A 1 317 ? 21.285 -14.325 -21.650 1.00 94.50 317 SER A O 1
ATOM 2472 N N . GLY A 1 318 ? 19.128 -13.862 -21.189 1.00 94.25 318 GLY A N 1
ATOM 2473 C CA . GLY A 1 318 ? 19.243 -12.410 -21.328 1.00 94.25 318 GLY A CA 1
ATOM 2474 C C . GLY A 1 318 ? 19.803 -11.696 -20.094 1.00 94.25 318 GLY A C 1
ATOM 2475 O O . GLY A 1 318 ? 20.306 -10.584 -20.227 1.00 94.25 318 GLY A O 1
ATOM 2476 N N . CYS A 1 319 ? 19.762 -12.321 -18.912 1.00 95.25 319 CYS A N 1
ATOM 2477 C CA . CYS A 1 319 ? 20.245 -11.721 -17.669 1.00 95.25 319 CYS A CA 1
ATOM 2478 C C . CYS A 1 319 ? 21.713 -11.254 -17.742 1.00 95.25 319 CYS A C 1
ATOM 2480 O O . CYS A 1 319 ? 22.646 -12.051 -17.925 1.00 95.25 319 CYS A O 1
ATOM 2482 N N . LEU A 1 320 ? 21.911 -9.959 -17.491 1.00 94.00 320 LEU A N 1
ATOM 2483 C CA . LEU A 1 320 ? 23.203 -9.278 -17.426 1.00 94.00 320 LEU A CA 1
ATOM 2484 C C . LEU A 1 320 ? 23.911 -9.537 -16.087 1.00 94.00 320 LEU A C 1
ATOM 2486 O O . LEU A 1 320 ? 25.143 -9.631 -16.038 1.00 94.00 320 LEU A O 1
ATOM 2490 N N . THR A 1 321 ? 23.136 -9.690 -15.008 1.00 92.06 321 THR A N 1
ATOM 2491 C CA . THR A 1 321 ? 23.631 -9.956 -13.648 1.00 92.06 321 THR A CA 1
ATOM 2492 C C . THR A 1 321 ? 23.350 -11.383 -13.174 1.00 92.06 321 THR A C 1
ATOM 2494 O O . THR A 1 321 ? 22.366 -12.010 -13.568 1.00 92.06 321 THR A O 1
ATOM 2497 N N . ASP A 1 322 ? 24.184 -11.890 -12.259 1.00 91.88 322 ASP A N 1
ATOM 2498 C CA . ASP A 1 322 ? 23.928 -13.171 -11.583 1.00 91.88 322 ASP A CA 1
ATOM 2499 C C . ASP A 1 322 ? 22.664 -13.118 -10.720 1.00 91.88 322 ASP A C 1
ATOM 2501 O O . ASP A 1 322 ? 21.896 -14.074 -10.695 1.00 91.88 322 ASP A O 1
ATOM 2505 N N . ALA A 1 323 ? 22.380 -11.972 -10.096 1.00 90.44 323 ALA A N 1
ATOM 2506 C CA . ALA A 1 323 ? 21.154 -11.776 -9.329 1.00 90.44 323 ALA A CA 1
ATOM 2507 C C . ALA A 1 323 ? 19.890 -11.921 -10.196 1.00 90.44 323 ALA A C 1
ATOM 2509 O O . ALA A 1 323 ? 18.906 -12.500 -9.743 1.00 90.44 323 ALA A O 1
ATOM 2510 N N . CYS A 1 324 ? 19.907 -11.446 -11.449 1.00 94.31 324 CYS A N 1
ATOM 2511 C CA . CYS A 1 324 ? 18.819 -11.701 -12.397 1.00 94.31 324 CYS A CA 1
ATOM 2512 C C . CYS A 1 324 ? 18.672 -13.200 -12.695 1.00 94.31 324 CYS A C 1
ATOM 2514 O O . CYS A 1 324 ? 17.552 -13.711 -12.716 1.00 94.31 324 CYS A O 1
ATOM 2516 N N . ARG A 1 325 ? 19.785 -13.931 -12.866 1.00 95.12 325 ARG A N 1
ATOM 2517 C CA . ARG A 1 325 ? 19.750 -15.386 -13.107 1.00 95.12 325 ARG A CA 1
ATOM 2518 C C . ARG A 1 325 ? 19.180 -16.140 -11.912 1.00 95.12 325 ARG A C 1
ATOM 2520 O O . ARG A 1 325 ? 18.344 -17.010 -12.106 1.00 95.12 325 ARG A O 1
ATOM 2527 N N . GLU A 1 326 ? 19.558 -15.768 -10.691 1.00 94.44 326 GLU A N 1
ATOM 2528 C CA . GLU A 1 326 ? 18.973 -16.329 -9.467 1.00 94.44 326 GLU A CA 1
ATOM 2529 C C . GLU A 1 326 ? 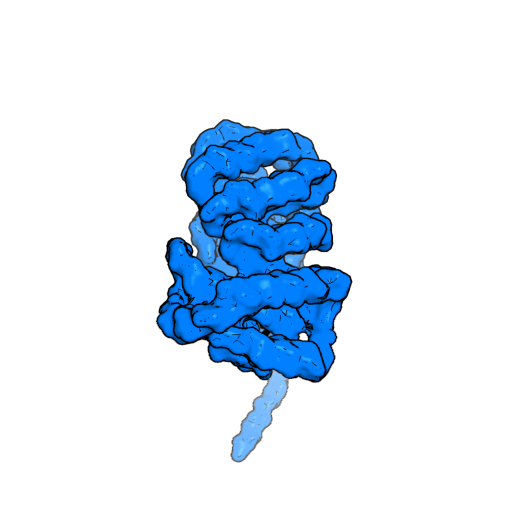17.462 -16.089 -9.380 1.00 94.44 326 GLU A C 1
ATOM 2531 O O . GLU A 1 326 ? 16.728 -16.962 -8.918 1.00 94.44 326 GLU A O 1
ATOM 2536 N N . VAL A 1 327 ? 16.990 -14.921 -9.830 1.00 94.38 327 VAL A N 1
ATOM 2537 C CA . VAL A 1 327 ? 15.556 -14.618 -9.900 1.00 94.38 327 VAL A CA 1
ATOM 2538 C C . VAL A 1 327 ? 14.857 -15.494 -10.938 1.00 94.38 327 VAL A C 1
ATOM 2540 O O . VAL A 1 327 ? 13.830 -16.093 -10.621 1.00 94.38 327 VAL A O 1
ATOM 2543 N N . ALA A 1 328 ? 15.424 -15.615 -12.141 1.00 93.88 328 ALA A N 1
ATOM 2544 C CA . ALA A 1 328 ? 14.888 -16.455 -13.212 1.00 93.88 328 ALA A CA 1
ATOM 2545 C C . ALA A 1 328 ? 14.850 -17.947 -12.829 1.00 93.88 328 ALA A C 1
ATOM 2547 O O . ALA A 1 328 ? 13.883 -18.638 -13.142 1.00 93.88 328 ALA A O 1
ATOM 2548 N N . ASP A 1 329 ? 15.868 -18.419 -12.104 1.00 92.88 329 ASP A N 1
ATOM 2549 C CA . ASP A 1 329 ? 15.970 -19.790 -11.590 1.00 92.88 329 ASP A CA 1
ATOM 2550 C C . ASP A 1 329 ? 15.070 -20.026 -10.353 1.00 92.88 329 ASP A C 1
ATOM 2552 O O . ASP A 1 329 ? 14.912 -21.157 -9.895 1.00 92.88 329 ASP A O 1
ATOM 2556 N N . GLY A 1 330 ? 14.460 -18.969 -9.803 1.00 90.62 330 GLY A N 1
ATOM 2557 C CA . GLY A 1 330 ? 13.549 -19.031 -8.658 1.00 90.62 330 GLY A CA 1
ATOM 2558 C C . GLY A 1 330 ? 14.221 -19.162 -7.291 1.00 90.62 330 GLY A C 1
ATOM 2559 O O . GLY A 1 330 ? 13.554 -19.438 -6.296 1.00 90.62 330 GLY A O 1
ATOM 2560 N N . HIS A 1 331 ? 15.529 -18.926 -7.209 1.00 92.31 331 HIS A N 1
ATOM 2561 C CA . HIS A 1 331 ? 16.272 -18.883 -5.947 1.00 92.31 331 HIS A CA 1
ATOM 2562 C C . HIS A 1 331 ? 16.122 -17.544 -5.215 1.00 92.31 331 HIS A C 1
ATOM 2564 O O . HIS A 1 331 ? 16.456 -17.436 -4.034 1.00 92.31 331 HIS A O 1
ATOM 2570 N N . ARG A 1 332 ? 15.615 -16.524 -5.913 1.00 89.88 332 ARG A N 1
ATOM 2571 C CA . ARG A 1 332 ? 15.411 -15.178 -5.389 1.00 89.88 332 ARG A CA 1
ATOM 2572 C C . ARG A 1 332 ? 14.091 -14.600 -5.887 1.00 89.88 332 ARG A C 1
ATOM 2574 O O . ARG A 1 332 ? 13.756 -14.731 -7.057 1.00 89.88 332 ARG A O 1
ATOM 2581 N N . ILE A 1 333 ? 13.373 -13.918 -5.001 1.00 88.75 333 ILE A N 1
ATOM 2582 C CA . ILE A 1 333 ? 12.132 -13.210 -5.326 1.00 88.75 333 ILE A CA 1
ATOM 2583 C C . ILE A 1 333 ? 12.230 -11.811 -4.728 1.00 88.75 333 ILE A C 1
ATOM 2585 O O . ILE A 1 333 ? 12.639 -11.645 -3.575 1.00 88.75 333 ILE A O 1
ATOM 2589 N N . LEU A 1 334 ? 11.901 -10.804 -5.529 1.00 89.56 334 LEU A N 1
ATOM 2590 C CA . LEU A 1 334 ? 11.698 -9.442 -5.060 1.00 89.56 334 LEU A CA 1
ATOM 2591 C C . LEU A 1 334 ? 10.193 -9.213 -4.946 1.00 89.56 334 LEU A C 1
ATOM 2593 O O . LEU A 1 334 ? 9.462 -9.464 -5.903 1.00 89.56 334 LEU A O 1
ATOM 2597 N N . ASN A 1 335 ? 9.774 -8.704 -3.792 1.00 82.81 335 ASN A N 1
ATOM 2598 C CA . ASN A 1 335 ? 8.396 -8.319 -3.512 1.00 82.81 335 ASN A CA 1
ATOM 2599 C C . ASN A 1 335 ? 8.333 -6.803 -3.318 1.00 82.81 335 ASN A C 1
ATOM 2601 O O . ASN A 1 335 ? 9.350 -6.175 -2.993 1.00 82.81 335 ASN A O 1
ATOM 2605 N N . LEU A 1 336 ? 7.141 -6.245 -3.517 1.00 81.31 336 LEU A N 1
ATOM 2606 C CA . LEU A 1 336 ? 6.878 -4.819 -3.346 1.00 81.31 336 LEU A CA 1
ATOM 2607 C C . LEU A 1 336 ? 7.099 -4.343 -1.900 1.00 81.31 336 LEU A C 1
ATOM 2609 O O . LEU A 1 336 ? 6.631 -5.024 -0.959 1.00 81.31 336 LEU A O 1
#

Sequence (336 aa):
MSYRTKPLSPDILSELRFNVLAAENQLTHAQRLQFVVMARQTMPHQLLLPIIRSLASDSGTAGASFDGIEPYKLWCEDAPEGCRSAILADIQRSQFRTNKNVILLMEEGEHTELDSPLKEQLSDPKVRQDWAQSQRVAAVILRAASRNLAVPVKAWLIELTGKPGCAADVEADLLGYLFRIGDPTAGKLLSSELWDRKDDCGGQVLRSLHAVRYSDELLPVISKALNSPNPITVTQAALFLGEHGWPSCQDLPWQRLESLWTAWHDRASELQVAPMNFSAGTNPVQQAAQLEQAVASALAHAKNWKLSTAEIDRLRSGCLTDACREVADGHRILNL

Radius of gyration: 24.39 Å; chains: 1; bounding box: 51×70×63 Å